Protein AF-A0A2M7APM8-F1 (afdb_monomer_lite)

Foldseek 3Di:
DDDDDDDDDDDDDDDPVNVVVVVVVVVVVVVVCCVVPVVVLVVLVVLLVLVLVLQLVVLVLQVVLCVVPVAGQQAQDPPPDPPPPDFQFPSKRPDDDDVPRDGHSQVCSCVVVSDVHRDWRPVPPFAADAPPDPRGGGTPSFKIKGAQWDAQADPEIDRHGSKMKIKGWRPNQVDQLFAAEPVRHFDWDPRDVVTTGMWMDISSHTHRYGYHCPDPHPRSPDNDDD

Organism: NCBI:txid1975083

Secondary structure (DSSP, 8-state):
------------PPPHHHHHHHHHHHHHHHHHHHHHH-HHHHHHHHHHHHHHHHHHHHHHHHHHHHHHHSSPPPPS-----TTS---S---B---S-STT----HHHHHHHTTS-SSPPPPSS-SS----TTSS-TT-TTTTEEEEEEEEEEETTEEEEEEEEEEEEEEES-TT-TTS-B-TT-PBPEEBTBSSPEEEEEEETTEEE-BPPP--SPPPP-------

Structure (mmCIF, N/CA/C/O backbone):
data_AF-A0A2M7APM8-F1
#
_entry.id   AF-A0A2M7APM8-F1
#
loop_
_atom_site.group_PDB
_atom_site.id
_atom_site.type_symbol
_atom_site.label_atom_id
_atom_site.label_alt_id
_atom_site.label_comp_id
_atom_site.label_asym_id
_atom_site.label_entity_id
_atom_site.label_seq_id
_atom_site.pdbx_PDB_ins_code
_atom_site.Cartn_x
_atom_site.Cartn_y
_atom_site.Cartn_z
_atom_site.occupancy
_atom_site.B_iso_or_equiv
_atom_site.auth_seq_id
_atom_site.auth_comp_id
_atom_site.auth_asym_id
_atom_site.auth_atom_id
_atom_site.pdbx_PDB_model_num
ATOM 1 N N . MET A 1 1 ? -74.194 -35.141 15.397 1.00 49.00 1 MET A N 1
ATOM 2 C CA . MET A 1 1 ? -73.085 -35.123 16.370 1.00 49.00 1 MET A CA 1
ATOM 3 C C . MET A 1 1 ? -71.908 -34.462 15.683 1.00 49.00 1 MET A C 1
ATOM 5 O O . MET A 1 1 ? -71.328 -35.099 14.825 1.00 49.00 1 MET A O 1
ATOM 9 N N . GLU A 1 2 ? -71.592 -33.210 16.000 1.00 53.16 2 GLU A N 1
ATOM 10 C CA . GLU A 1 2 ? -70.237 -32.687 15.786 1.00 53.16 2 GLU A CA 1
ATOM 11 C C . GLU A 1 2 ? -70.044 -31.454 16.676 1.00 53.16 2 GLU A C 1
ATOM 13 O O . GLU A 1 2 ? -70.561 -30.371 16.413 1.00 53.16 2 GLU A O 1
ATOM 18 N N . ASN A 1 3 ? -69.371 -31.657 17.810 1.00 51.12 3 ASN A N 1
ATOM 19 C CA . ASN A 1 3 ? -68.993 -30.589 18.728 1.00 51.12 3 ASN A CA 1
ATOM 20 C C . ASN A 1 3 ? -67.718 -29.924 18.196 1.00 51.12 3 ASN A C 1
ATOM 22 O O . ASN A 1 3 ? -66.610 -30.394 18.454 1.00 51.12 3 ASN A O 1
ATOM 26 N N . GLY A 1 4 ? -67.872 -28.819 17.466 1.00 58.66 4 GLY A N 1
ATOM 27 C CA . GLY A 1 4 ? -66.756 -27.974 17.042 1.00 58.66 4 GLY A CA 1
ATOM 28 C C . GLY A 1 4 ? -66.125 -27.257 18.238 1.00 58.66 4 GLY A C 1
ATOM 29 O O . GLY A 1 4 ? -66.606 -26.212 18.677 1.00 58.66 4 GLY A O 1
ATOM 30 N N . LYS A 1 5 ? -65.039 -27.818 18.782 1.00 65.44 5 LYS A N 1
ATOM 31 C CA . LYS A 1 5 ? -64.228 -27.206 19.844 1.00 65.44 5 LYS A CA 1
ATOM 32 C C . LYS A 1 5 ? -63.586 -25.917 19.313 1.00 65.44 5 LYS A C 1
ATOM 34 O O . LYS A 1 5 ? -62.585 -25.962 18.603 1.00 65.44 5 LYS A O 1
ATOM 39 N N . LYS A 1 6 ? -64.161 -24.756 19.651 1.00 62.22 6 LYS A N 1
ATOM 40 C CA . LYS A 1 6 ? -63.567 -23.443 19.351 1.00 62.22 6 LYS A CA 1
ATOM 41 C C . LYS A 1 6 ? -62.246 -23.294 20.110 1.00 62.22 6 LYS A C 1
ATOM 43 O O . LYS A 1 6 ? -62.234 -23.144 21.328 1.00 62.22 6 LYS A O 1
ATOM 48 N N . MET A 1 7 ? -61.139 -23.332 19.376 1.00 66.12 7 MET A N 1
ATOM 49 C CA . MET A 1 7 ? -59.805 -22.993 19.869 1.00 66.12 7 MET A CA 1
ATOM 50 C C . MET A 1 7 ? -59.738 -21.479 20.111 1.00 66.12 7 MET A C 1
ATOM 52 O O . MET A 1 7 ? -59.574 -20.698 19.175 1.00 66.12 7 MET A O 1
ATOM 56 N N . THR A 1 8 ? -59.904 -21.043 21.359 1.00 64.94 8 THR A N 1
ATOM 57 C CA . THR A 1 8 ? -59.702 -19.641 21.746 1.00 64.94 8 THR A CA 1
ATOM 58 C C . THR A 1 8 ? -58.209 -19.332 21.720 1.00 64.94 8 THR A C 1
ATOM 60 O O . THR A 1 8 ? -57.455 -19.789 22.577 1.00 64.94 8 THR A O 1
ATOM 63 N N . LYS A 1 9 ? -57.771 -18.580 20.709 1.00 68.00 9 LYS A N 1
ATOM 64 C CA . LYS A 1 9 ? -56.389 -18.111 20.583 1.00 68.00 9 LYS A CA 1
ATOM 65 C C . LYS A 1 9 ? -56.144 -17.050 21.664 1.00 68.00 9 LYS A C 1
ATOM 67 O O . LYS A 1 9 ? -56.690 -15.954 21.576 1.00 68.00 9 LYS A O 1
ATOM 72 N N . THR A 1 10 ? -55.370 -17.372 22.695 1.00 68.50 10 THR A N 1
ATOM 73 C CA . THR A 1 10 ? -54.943 -16.402 23.713 1.00 68.50 10 THR A CA 1
ATOM 74 C C . THR A 1 10 ? -53.980 -15.409 23.070 1.00 68.50 10 THR A C 1
ATOM 76 O O . THR A 1 10 ? -52.862 -15.774 22.712 1.00 68.50 10 THR A O 1
ATOM 79 N N . GLN A 1 11 ? -54.416 -14.163 22.880 1.00 68.56 11 GLN A N 1
ATOM 80 C CA . GLN A 1 11 ? -53.515 -13.080 22.497 1.00 68.56 11 GLN A CA 1
ATOM 81 C C . GLN A 1 11 ? -52.775 -12.600 23.745 1.00 68.56 11 GLN A C 1
ATOM 83 O O . GLN A 1 11 ? -53.319 -11.870 24.567 1.00 68.56 11 GLN A O 1
ATOM 88 N N . THR A 1 12 ? -51.537 -13.054 23.902 1.00 74.69 12 THR A N 1
ATOM 89 C CA . THR A 1 12 ? -50.593 -12.536 24.893 1.00 74.69 12 THR A CA 1
ATOM 90 C C . THR A 1 12 ? -49.951 -11.281 24.309 1.00 74.69 12 THR A C 1
ATOM 92 O O . THR A 1 12 ? -49.122 -11.371 23.403 1.00 74.69 12 THR A O 1
ATOM 95 N N . GLY A 1 13 ? -50.396 -10.110 24.762 1.00 76.06 13 GLY A N 1
ATOM 96 C CA . GLY A 1 13 ? -49.761 -8.833 24.439 1.00 76.06 13 GLY A CA 1
ATOM 97 C C . GLY A 1 13 ? -48.532 -8.591 25.315 1.00 76.06 13 GLY A C 1
ATOM 98 O O . GLY A 1 13 ? -48.493 -9.041 26.458 1.00 76.06 13 GLY A O 1
ATOM 99 N N . PHE A 1 14 ? -47.548 -7.870 24.782 1.00 80.69 14 PHE A N 1
ATOM 100 C CA . PHE A 1 14 ? -46.428 -7.351 25.567 1.00 80.69 14 PHE A CA 1
ATOM 101 C C . PHE A 1 14 ? -46.923 -6.319 26.581 1.00 80.69 14 PHE A C 1
ATOM 103 O O . PHE A 1 14 ? -47.770 -5.478 26.266 1.00 80.69 14 PHE A O 1
ATOM 110 N N . THR A 1 15 ? -46.375 -6.355 27.791 1.00 91.38 15 THR A N 1
ATOM 111 C CA . THR A 1 15 ? -46.632 -5.317 28.789 1.00 91.38 15 THR A CA 1
ATOM 112 C C . THR A 1 15 ? -45.824 -4.054 28.473 1.00 91.38 15 THR A C 1
ATOM 114 O O . THR A 1 15 ? -44.727 -4.107 27.913 1.00 91.38 15 THR A O 1
ATOM 117 N N . LEU A 1 16 ? -46.343 -2.887 28.865 1.00 89.94 16 LEU A N 1
ATOM 118 C CA . LEU A 1 16 ? -45.618 -1.616 28.728 1.00 89.94 16 LEU A CA 1
ATOM 119 C C . LEU A 1 16 ? -44.275 -1.633 29.469 1.00 89.94 16 LEU A C 1
ATOM 121 O O . LEU A 1 16 ? -43.307 -1.044 28.996 1.00 89.94 16 LEU A O 1
ATOM 125 N N . ILE A 1 17 ? -44.209 -2.327 30.610 1.00 93.81 17 ILE A N 1
ATOM 126 C CA . ILE A 1 17 ? -42.980 -2.438 31.396 1.00 93.81 17 ILE A CA 1
ATOM 127 C C . ILE A 1 17 ? -41.931 -3.306 30.696 1.00 93.81 17 ILE A C 1
ATOM 129 O O . ILE A 1 17 ? -40.758 -2.946 30.708 1.00 93.81 17 ILE A O 1
ATOM 133 N N . GLU A 1 18 ? -42.331 -4.388 30.022 1.00 91.62 18 GLU A N 1
ATOM 134 C CA . GLU A 1 18 ? -41.404 -5.204 29.229 1.00 91.62 18 GLU A CA 1
ATOM 135 C C . GLU A 1 18 ? -40.807 -4.398 28.080 1.00 91.62 18 GLU A C 1
ATOM 137 O O . GLU A 1 18 ? -39.592 -4.415 27.890 1.00 91.62 18 GLU A O 1
ATOM 142 N N . LEU A 1 19 ? -41.631 -3.636 27.355 1.00 91.88 19 LEU A N 1
ATOM 143 C CA . LEU A 1 19 ? -41.125 -2.788 26.278 1.00 91.88 19 LEU A CA 1
ATOM 144 C C . LEU A 1 19 ? -40.169 -1.714 26.822 1.00 91.88 19 LEU A C 1
ATOM 146 O O . LEU A 1 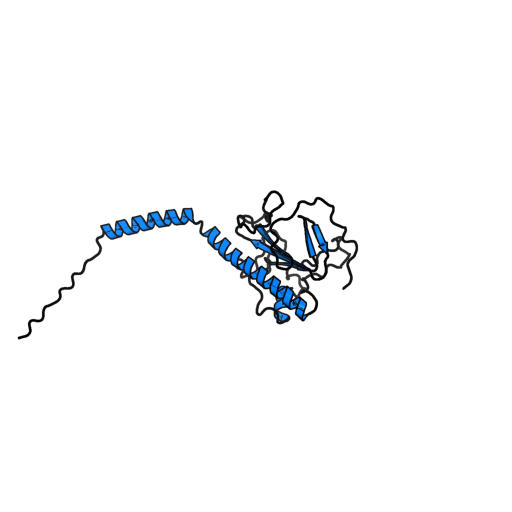19 ? -39.115 -1.479 26.232 1.00 91.88 19 LEU A O 1
ATOM 150 N N . LEU A 1 20 ? -40.501 -1.104 27.965 1.00 93.12 20 LEU A N 1
ATOM 151 C CA . LEU A 1 20 ? -39.681 -0.072 28.602 1.00 93.12 20 LEU A CA 1
ATOM 152 C C . LEU A 1 20 ? -38.317 -0.617 29.033 1.00 93.12 20 LEU A C 1
ATOM 154 O O . LEU A 1 20 ? -37.290 -0.003 28.740 1.00 93.12 20 LEU A O 1
ATOM 158 N N . VAL A 1 21 ? -38.281 -1.782 29.681 1.00 95.25 21 VAL A N 1
ATOM 159 C CA . VAL A 1 21 ? -37.021 -2.410 30.104 1.00 95.25 21 VAL A CA 1
ATOM 160 C C . VAL A 1 21 ? -36.161 -2.765 28.888 1.00 95.25 21 VAL A C 1
ATOM 162 O O . VAL A 1 21 ? -34.962 -2.494 28.896 1.00 95.25 21 VAL A O 1
ATOM 165 N N . VAL A 1 22 ? -36.758 -3.283 27.811 1.00 95.56 22 VAL A N 1
ATOM 166 C CA . VAL A 1 22 ? -36.019 -3.643 26.589 1.00 95.56 22 VAL A CA 1
ATOM 167 C C . VAL A 1 22 ? -35.367 -2.424 25.941 1.00 95.56 22 VAL A C 1
ATOM 169 O O . VAL A 1 22 ? -34.165 -2.458 25.679 1.00 95.56 22 VAL A O 1
ATOM 172 N N . VAL A 1 23 ? -36.105 -1.331 25.720 1.00 95.31 23 VAL A N 1
ATOM 173 C CA . VAL A 1 23 ? -35.510 -0.132 25.099 1.00 95.31 23 VAL A CA 1
ATOM 174 C C . VAL A 1 23 ? -34.452 0.511 25.997 1.00 95.31 23 VAL A C 1
ATOM 176 O O . VAL A 1 23 ? -33.462 1.034 25.489 1.00 95.31 23 VAL A O 1
ATOM 179 N N . SER A 1 24 ? -34.605 0.398 27.321 1.00 96.19 24 SER A N 1
ATOM 180 C CA . SER A 1 24 ? -33.602 0.849 28.294 1.00 96.19 24 SER A CA 1
ATOM 181 C C . SER A 1 24 ? -32.301 0.053 28.166 1.00 96.19 24 SER A C 1
ATOM 183 O O . SER A 1 24 ? -31.222 0.636 28.067 1.00 96.19 24 SER A O 1
ATOM 185 N N . ILE A 1 25 ? -32.398 -1.280 28.118 1.00 96.44 25 ILE A N 1
ATOM 186 C CA . ILE A 1 25 ? -31.238 -2.170 27.978 1.00 96.44 25 ILE A CA 1
ATOM 187 C C . ILE A 1 25 ? -30.562 -1.959 26.620 1.00 96.44 25 ILE A C 1
ATOM 189 O O . ILE A 1 25 ? -29.343 -1.803 26.567 1.00 96.44 25 ILE A O 1
ATOM 193 N N . VAL A 1 26 ? -31.335 -1.895 25.530 1.00 96.12 26 VAL A N 1
ATOM 194 C CA . VAL A 1 26 ? -30.798 -1.632 24.184 1.00 96.12 26 VAL A CA 1
ATOM 195 C C . VAL A 1 26 ? -30.104 -0.271 24.135 1.00 96.12 26 VAL A C 1
ATOM 197 O O . VAL A 1 26 ? -29.023 -0.172 23.559 1.00 96.12 26 VAL A O 1
ATOM 200 N N . GLY A 1 27 ? -30.663 0.757 24.781 1.00 95.12 27 GLY A N 1
ATOM 201 C CA . GLY A 1 27 ? -30.041 2.078 24.880 1.00 95.12 27 GLY A CA 1
ATOM 202 C C . GLY A 1 27 ? -28.677 2.048 25.577 1.00 95.12 27 GLY A C 1
ATOM 203 O O . GLY A 1 27 ? -27.708 2.590 25.047 1.00 95.12 27 GLY A O 1
ATOM 204 N N . ILE A 1 28 ? -28.578 1.369 26.726 1.00 94.94 28 ILE A N 1
ATOM 205 C CA . ILE A 1 28 ? -27.325 1.242 27.492 1.00 94.94 28 ILE A CA 1
ATOM 206 C C . ILE A 1 28 ? -26.277 0.434 26.717 1.00 94.94 28 ILE A C 1
ATOM 208 O O . ILE A 1 28 ? -25.119 0.838 26.630 1.00 94.94 28 ILE A O 1
ATOM 212 N N . LEU A 1 29 ? -26.670 -0.700 26.132 1.00 94.69 29 LEU A N 1
ATOM 213 C CA . LEU A 1 29 ? -25.745 -1.531 25.360 1.00 94.69 29 LEU A CA 1
ATOM 214 C C . LEU A 1 29 ? -25.251 -0.800 24.109 1.00 94.69 29 LEU A C 1
ATOM 216 O O . LEU A 1 29 ? -24.060 -0.844 23.815 1.00 94.69 29 LEU A O 1
ATOM 220 N N . SER A 1 30 ? -26.132 -0.072 23.419 1.00 89.88 30 SER A N 1
ATOM 221 C CA . SER A 1 30 ? -25.763 0.678 22.214 1.00 89.88 30 SER A CA 1
ATOM 222 C C . SER A 1 30 ? -24.697 1.732 22.516 1.00 89.88 30 SER A C 1
ATOM 224 O O . SER A 1 30 ? -23.676 1.774 21.832 1.00 89.88 30 SER A O 1
ATOM 226 N N . THR A 1 31 ? -24.873 2.550 23.561 1.00 89.06 31 THR A N 1
ATOM 227 C CA . THR A 1 31 ? -23.876 3.576 23.922 1.00 89.06 31 THR A CA 1
ATOM 228 C C . THR A 1 31 ? -22.543 2.957 24.342 1.00 89.06 31 THR A C 1
ATOM 230 O O . THR A 1 31 ? -21.493 3.423 23.898 1.00 89.06 31 THR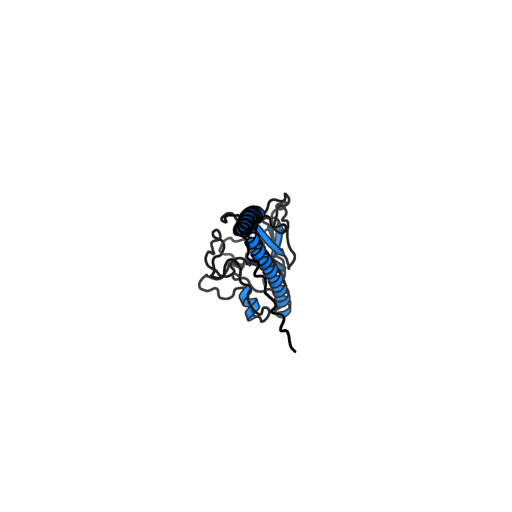 A O 1
ATOM 233 N N . ALA A 1 32 ? -22.568 1.865 25.115 1.00 87.19 32 ALA A N 1
ATOM 234 C CA . ALA A 1 32 ? -21.361 1.136 25.500 1.00 87.19 32 ALA A CA 1
ATOM 235 C C . ALA A 1 32 ? -20.598 0.581 24.282 1.00 87.19 32 ALA A C 1
ATOM 237 O O . ALA A 1 32 ? -19.377 0.722 24.196 1.00 87.19 32 ALA A O 1
ATOM 238 N N . THR A 1 33 ? -21.303 0.000 23.305 1.00 85.69 33 THR A N 1
ATOM 239 C CA . THR A 1 33 ? -20.693 -0.520 22.071 1.00 85.69 33 THR A CA 1
ATOM 240 C C . THR A 1 33 ? -20.068 0.585 21.216 1.00 85.69 33 THR A C 1
ATOM 242 O O . THR A 1 33 ? -18.959 0.403 20.713 1.00 85.69 33 THR A O 1
ATOM 245 N N . PHE A 1 34 ? -20.724 1.743 21.082 1.00 82.50 34 PHE A N 1
ATOM 246 C CA . PHE A 1 34 ? -20.178 2.882 20.328 1.00 82.50 34 PHE A CA 1
ATOM 247 C C . PHE A 1 34 ? -18.861 3.404 20.917 1.00 82.50 34 PHE A C 1
ATOM 249 O O . PHE A 1 34 ? -17.935 3.705 20.163 1.00 82.50 34 PHE A O 1
ATOM 256 N N . LEU A 1 35 ? -18.757 3.470 22.249 1.00 81.75 35 LEU A N 1
ATOM 257 C CA . LEU A 1 35 ? -17.525 3.873 22.934 1.00 81.75 35 LEU A CA 1
ATOM 258 C C . LEU A 1 35 ? -16.406 2.834 22.779 1.00 81.75 35 LEU A C 1
ATOM 260 O O . LEU A 1 35 ? -15.239 3.204 22.684 1.00 81.75 35 LEU A O 1
ATOM 264 N N . ALA A 1 36 ? -16.753 1.546 22.735 1.00 79.06 36 ALA A N 1
ATOM 265 C CA . ALA A 1 36 ? -15.778 0.464 22.642 1.00 79.06 36 ALA A CA 1
ATOM 266 C C . ALA A 1 36 ? -15.191 0.276 21.230 1.00 79.06 36 ALA A C 1
ATOM 268 O O . ALA A 1 36 ? -14.023 -0.084 21.105 1.00 79.06 36 ALA A O 1
ATOM 269 N N . LEU A 1 37 ? -15.984 0.479 20.169 1.00 75.88 37 LEU A N 1
ATOM 270 C CA . LEU A 1 37 ? -15.621 0.034 18.816 1.00 75.88 37 LEU A CA 1
ATOM 271 C C . LEU A 1 37 ? -15.092 1.114 17.866 1.00 75.88 37 LEU A C 1
ATOM 273 O O . LEU A 1 37 ? -14.698 0.746 16.766 1.00 75.88 37 LEU A O 1
ATOM 277 N N . ASN A 1 38 ? -15.066 2.396 18.255 1.00 85.25 38 ASN A N 1
ATOM 278 C CA . ASN A 1 38 ? -14.705 3.541 17.399 1.00 85.25 38 ASN A CA 1
ATOM 279 C C . ASN A 1 38 ? -15.023 3.304 15.898 1.00 85.25 38 ASN A C 1
ATOM 281 O O . ASN A 1 38 ? -14.123 2.973 15.119 1.00 85.25 38 ASN A O 1
ATOM 285 N N . PRO A 1 39 ? -16.289 3.443 15.465 1.00 85.75 39 PRO A N 1
ATOM 286 C CA . PRO A 1 39 ? -16.724 3.054 14.120 1.00 85.75 39 PRO A CA 1
ATOM 287 C C . PRO A 1 39 ? -15.931 3.727 12.989 1.00 85.75 39 PRO A C 1
ATOM 289 O O . PRO A 1 39 ? -15.789 3.145 11.915 1.00 85.75 39 PRO A O 1
ATOM 292 N N . ALA A 1 40 ? -15.360 4.911 13.231 1.00 87.12 40 ALA A N 1
ATOM 293 C CA . ALA A 1 40 ? -14.478 5.572 12.275 1.00 87.12 40 ALA A CA 1
ATOM 294 C C . ALA A 1 40 ? -13.212 4.745 11.987 1.00 87.12 40 ALA A C 1
ATOM 296 O O . ALA A 1 40 ? -12.831 4.600 10.829 1.00 87.12 40 ALA A O 1
ATOM 297 N N . ASP A 1 41 ? -12.595 4.147 13.010 1.00 90.62 41 ASP A N 1
ATOM 298 C CA . ASP A 1 41 ? -11.407 3.304 12.834 1.00 90.62 41 ASP A CA 1
ATOM 299 C C . ASP A 1 41 ? -11.746 1.983 12.137 1.00 90.62 41 ASP A C 1
ATOM 301 O O . ASP A 1 41 ? -10.936 1.477 11.363 1.00 90.62 41 ASP A O 1
ATOM 305 N N . LEU A 1 42 ? -12.945 1.432 12.356 1.00 90.38 42 LEU A N 1
ATOM 306 C CA . LEU A 1 42 ? -13.402 0.241 11.630 1.00 90.38 42 LEU A CA 1
ATOM 307 C C . LEU A 1 42 ? -13.546 0.511 10.129 1.00 90.38 42 LEU A C 1
ATOM 309 O O . LEU A 1 42 ? -13.110 -0.304 9.318 1.00 90.38 42 LEU A O 1
ATOM 313 N N . LEU A 1 43 ? -14.108 1.664 9.758 1.00 91.06 43 LEU A N 1
ATOM 314 C CA . LEU A 1 43 ? -14.223 2.066 8.355 1.00 91.06 43 LEU A CA 1
ATOM 315 C C . LEU A 1 43 ? -12.849 2.303 7.716 1.00 91.06 43 LEU A C 1
ATOM 317 O O . LEU A 1 43 ? -12.617 1.824 6.607 1.00 91.06 43 LEU A O 1
ATOM 321 N N . ARG A 1 44 ? -11.922 2.959 8.431 1.00 91.19 44 ARG A N 1
ATOM 322 C CA . ARG A 1 44 ? -10.527 3.134 7.982 1.00 91.19 44 ARG A CA 1
ATOM 323 C C . ARG A 1 44 ? -9.858 1.792 7.710 1.00 91.19 44 ARG A C 1
ATOM 325 O O . ARG A 1 44 ? -9.381 1.567 6.608 1.00 91.19 44 ARG A O 1
ATOM 332 N N . LYS A 1 45 ? -9.932 0.857 8.663 1.00 93.69 45 LYS A N 1
ATOM 333 C CA . LYS A 1 45 ? -9.383 -0.503 8.514 1.00 93.69 45 LYS A CA 1
ATOM 334 C C . LYS A 1 45 ? -9.974 -1.253 7.321 1.00 93.69 45 LYS A C 1
ATOM 336 O O . LYS A 1 45 ? -9.250 -1.966 6.634 1.00 93.69 45 LYS A O 1
ATOM 341 N N . ALA A 1 46 ? -11.274 -1.103 7.064 1.00 93.88 46 ALA A N 1
ATOM 342 C CA . ALA A 1 46 ? -11.917 -1.730 5.911 1.00 93.88 46 ALA A CA 1
ATOM 343 C C . ALA A 1 46 ? -11.383 -1.167 4.581 1.00 93.88 46 ALA A C 1
ATOM 345 O O . ALA A 1 46 ? -11.074 -1.939 3.671 1.00 93.88 46 ALA A O 1
ATOM 346 N N . ARG A 1 47 ? -11.221 0.161 4.479 1.00 92.81 47 ARG A N 1
ATOM 347 C CA . ARG A 1 47 ? -10.619 0.809 3.301 1.00 92.81 47 ARG A CA 1
ATOM 348 C C . ARG A 1 47 ? -9.145 0.448 3.138 1.00 92.81 47 ARG A C 1
ATOM 350 O O . ARG A 1 47 ? -8.727 0.094 2.042 1.00 92.81 47 ARG A O 1
ATOM 357 N N . ASP A 1 48 ? -8.388 0.429 4.228 1.00 94.56 48 ASP A N 1
ATOM 358 C CA . ASP A 1 48 ? -6.976 0.044 4.234 1.00 94.56 48 ASP A CA 1
ATOM 359 C C . ASP A 1 48 ? -6.779 -1.413 3.807 1.00 94.56 48 ASP A C 1
ATOM 361 O O . ASP A 1 48 ? -5.891 -1.707 3.011 1.00 94.56 48 ASP A O 1
ATOM 365 N N . SER A 1 49 ? -7.653 -2.329 4.240 1.00 96.00 49 SER A N 1
ATOM 366 C CA . SER A 1 49 ? -7.645 -3.714 3.753 1.00 96.00 49 SER A CA 1
ATOM 367 C C . SER A 1 49 ? -7.824 -3.788 2.237 1.00 96.00 49 SER A C 1
ATOM 369 O O . SER A 1 49 ? -7.194 -4.624 1.588 1.00 96.00 49 SER A O 1
ATOM 371 N N . LYS A 1 50 ? -8.670 -2.921 1.668 1.00 94.12 50 LYS A N 1
ATOM 372 C CA . LYS A 1 50 ? -8.851 -2.830 0.220 1.00 94.12 50 LYS A CA 1
ATOM 373 C C . LYS A 1 50 ? -7.616 -2.238 -0.467 1.00 94.12 50 LYS A C 1
ATOM 375 O O . LYS A 1 50 ? -7.157 -2.839 -1.430 1.00 94.12 50 LYS A O 1
ATOM 380 N N . ARG A 1 51 ? -7.016 -1.163 0.058 1.00 92.56 51 ARG A N 1
ATOM 381 C CA . ARG A 1 51 ? -5.766 -0.588 -0.486 1.00 92.56 51 ARG A CA 1
ATOM 382 C C . ARG A 1 51 ? -4.626 -1.596 -0.522 1.00 92.56 51 ARG A C 1
ATOM 384 O O . ARG A 1 51 ? -3.969 -1.741 -1.545 1.00 92.56 51 ARG A O 1
ATOM 391 N N . LYS A 1 52 ? -4.428 -2.345 0.567 1.00 95.50 52 LYS A N 1
ATOM 392 C CA . LYS A 1 52 ? -3.416 -3.412 0.639 1.00 95.50 52 LYS A CA 1
ATOM 393 C C . LYS A 1 52 ? -3.657 -4.489 -0.418 1.00 95.50 52 LYS A C 1
ATOM 395 O O . LYS A 1 52 ? -2.730 -4.908 -1.108 1.00 95.50 52 LYS A O 1
ATOM 400 N N . GLN A 1 53 ? -4.909 -4.931 -0.566 1.00 95.62 53 GLN A N 1
ATOM 401 C CA . GLN A 1 53 ? -5.282 -5.912 -1.585 1.00 95.62 53 GLN A CA 1
ATOM 402 C C . GLN A 1 53 ? -5.041 -5.380 -3.002 1.00 95.62 53 GLN A C 1
ATOM 404 O O . GLN A 1 53 ? -4.517 -6.111 -3.848 1.00 95.62 53 GLN A O 1
ATOM 409 N N . ASP A 1 54 ? -5.413 -4.128 -3.256 1.00 93.12 54 ASP A N 1
ATOM 410 C CA . ASP A 1 54 ? -5.217 -3.465 -4.539 1.00 93.12 54 ASP A CA 1
ATOM 411 C C . ASP A 1 54 ? -3.714 -3.369 -4.857 1.00 93.12 54 ASP A C 1
ATOM 413 O O . ASP A 1 54 ? -3.308 -3.779 -5.943 1.00 93.12 54 ASP A O 1
ATOM 417 N N . LEU A 1 55 ? -2.869 -2.982 -3.892 1.00 93.81 55 LEU A N 1
ATOM 418 C CA . LEU A 1 55 ? -1.411 -2.894 -4.064 1.00 93.81 55 LEU A CA 1
ATOM 419 C C . LEU A 1 55 ? -0.765 -4.247 -4.391 1.00 93.81 55 LEU A C 1
ATOM 421 O O . LEU A 1 55 ? 0.030 -4.354 -5.324 1.00 93.81 55 LEU A O 1
ATOM 425 N N . HIS A 1 56 ? -1.151 -5.313 -3.687 1.00 96.19 56 HIS A N 1
ATOM 426 C CA . HIS A 1 56 ? -0.684 -6.666 -4.009 1.00 96.19 56 HIS A CA 1
ATOM 427 C C . HIS A 1 56 ? -1.187 -7.161 -5.369 1.00 96.19 56 HIS A C 1
ATOM 429 O O . HIS A 1 56 ? -0.518 -7.949 -6.038 1.00 96.19 56 HIS A O 1
ATOM 435 N N . THR A 1 57 ? -2.379 -6.733 -5.782 1.00 95.06 57 THR A N 1
ATOM 436 C CA . THR A 1 57 ? -2.923 -7.069 -7.101 1.00 95.06 57 THR A CA 1
ATOM 437 C C . THR A 1 57 ? -2.151 -6.338 -8.198 1.00 95.06 57 THR A C 1
ATOM 439 O O . THR A 1 57 ? -1.779 -6.953 -9.195 1.00 95.06 57 THR A O 1
ATOM 442 N N . ILE A 1 58 ? -1.830 -5.063 -7.977 1.00 92.88 58 ILE A N 1
ATOM 443 C CA . ILE A 1 58 ? -0.982 -4.260 -8.859 1.00 92.88 58 ILE A CA 1
ATOM 444 C C . ILE A 1 58 ? 0.413 -4.877 -8.996 1.00 92.88 58 ILE A C 1
ATOM 446 O O . ILE A 1 58 ? 0.891 -5.020 -10.117 1.00 92.88 58 ILE A O 1
ATOM 450 N N . ALA A 1 59 ? 1.037 -5.312 -7.898 1.00 94.88 59 ALA A N 1
ATOM 451 C CA . ALA A 1 59 ? 2.341 -5.976 -7.946 1.00 94.88 59 ALA A CA 1
ATOM 452 C C . ALA A 1 59 ? 2.334 -7.200 -8.881 1.00 94.88 59 ALA A C 1
ATOM 454 O O . ALA A 1 59 ? 3.217 -7.354 -9.720 1.00 94.88 59 ALA A O 1
ATOM 455 N N . LYS A 1 60 ? 1.278 -8.023 -8.824 1.00 95.44 60 LYS A N 1
ATOM 456 C CA . LYS A 1 60 ? 1.102 -9.153 -9.754 1.00 95.44 60 LYS A CA 1
ATOM 457 C C . LYS A 1 60 ? 0.916 -8.694 -11.196 1.00 95.44 60 LYS A C 1
ATOM 459 O O . LYS A 1 60 ? 1.422 -9.328 -12.116 1.00 95.44 60 LYS A O 1
ATOM 464 N N . TYR A 1 61 ? 0.186 -7.602 -11.416 1.00 94.44 61 TYR A N 1
ATOM 465 C CA . TYR A 1 61 ? 0.066 -7.025 -12.751 1.00 94.44 61 TYR A CA 1
ATOM 466 C C . TYR A 1 61 ? 1.410 -6.538 -13.283 1.00 94.44 61 TYR A C 1
ATOM 468 O O . TYR A 1 61 ? 1.666 -6.702 -14.468 1.00 94.44 61 TYR A O 1
ATOM 476 N N . PHE A 1 62 ? 2.294 -6.012 -12.440 1.00 92.31 62 PHE A N 1
ATOM 477 C CA . PHE A 1 62 ? 3.636 -5.616 -12.866 1.00 92.31 62 PHE A CA 1
ATOM 478 C C . PHE A 1 62 ? 4.480 -6.810 -13.288 1.00 92.31 62 PHE A C 1
ATOM 480 O O . PHE A 1 62 ? 5.099 -6.761 -14.348 1.00 92.31 62 PHE A O 1
ATOM 487 N N . GLU A 1 63 ? 4.438 -7.903 -12.526 1.00 93.56 63 GLU A N 1
ATOM 488 C CA . GLU A 1 63 ? 5.098 -9.155 -12.908 1.00 93.56 63 GLU A CA 1
ATOM 489 C C . GLU A 1 63 ? 4.590 -9.666 -14.267 1.00 93.56 63 GLU A C 1
ATOM 491 O O . GLU A 1 63 ? 5.384 -9.995 -15.148 1.00 93.56 63 GLU A O 1
ATOM 496 N N . LEU A 1 64 ? 3.268 -9.688 -14.472 1.00 94.81 64 LEU A N 1
ATOM 497 C CA . LEU A 1 64 ? 2.656 -10.115 -15.736 1.00 94.81 64 LEU A CA 1
ATOM 498 C C . LEU A 1 64 ? 2.979 -9.166 -16.896 1.00 94.81 64 LEU A C 1
ATOM 500 O O . LEU A 1 64 ? 3.225 -9.614 -18.017 1.00 94.81 64 LEU A O 1
ATOM 504 N N . TYR A 1 65 ? 2.985 -7.860 -16.636 1.00 93.12 65 TYR A N 1
ATOM 505 C CA . TYR A 1 65 ? 3.323 -6.843 -17.624 1.00 93.12 65 TYR A CA 1
ATOM 506 C C . TYR A 1 65 ? 4.784 -6.996 -18.065 1.00 93.12 65 TYR A C 1
ATOM 508 O O . TYR A 1 65 ? 5.044 -7.071 -19.265 1.00 93.12 65 TYR A O 1
ATOM 516 N N . ALA A 1 66 ? 5.714 -7.162 -17.120 1.00 92.06 66 ALA A N 1
ATOM 517 C CA . ALA A 1 66 ? 7.124 -7.420 -17.407 1.00 92.06 66 ALA A CA 1
ATOM 518 C C . ALA A 1 66 ? 7.329 -8.718 -18.200 1.00 92.06 66 ALA A C 1
ATOM 520 O O . ALA A 1 66 ? 8.100 -8.738 -19.157 1.00 92.06 66 ALA A O 1
ATOM 521 N N . GLN A 1 67 ? 6.595 -9.786 -17.872 1.00 93.44 67 GLN A N 1
ATOM 522 C CA . GLN A 1 67 ? 6.634 -11.036 -18.641 1.00 93.44 67 GLN A CA 1
ATOM 523 C C . GLN A 1 67 ? 6.134 -10.863 -20.083 1.00 93.44 67 GLN A C 1
ATOM 525 O O . GLN A 1 67 ? 6.675 -11.490 -20.993 1.00 93.44 67 GLN A O 1
ATOM 530 N N . ARG A 1 68 ? 5.103 -10.037 -20.305 1.00 94.69 68 ARG A N 1
ATOM 531 C CA . ARG A 1 68 ? 4.505 -9.825 -21.634 1.00 94.69 68 ARG A CA 1
ATOM 532 C C . ARG A 1 68 ? 5.318 -8.865 -22.502 1.00 94.69 68 ARG A C 1
ATOM 534 O O . ARG A 1 68 ? 5.487 -9.125 -23.690 1.00 94.69 68 ARG A O 1
ATOM 541 N N . TYR A 1 69 ? 5.772 -7.756 -21.928 1.00 90.50 69 TYR A N 1
ATOM 542 C CA . TYR A 1 69 ? 6.359 -6.635 -22.666 1.00 90.50 69 TYR A CA 1
ATOM 543 C C . TYR A 1 69 ? 7.879 -6.521 -22.508 1.00 90.50 69 TYR A C 1
ATOM 545 O O . TYR A 1 69 ? 8.497 -5.704 -23.184 1.00 90.50 69 TYR A O 1
ATOM 553 N N . GLY A 1 70 ? 8.490 -7.348 -21.655 1.00 88.62 70 GLY A N 1
ATOM 554 C CA . GLY A 1 70 ? 9.932 -7.343 -21.398 1.00 88.62 70 GLY A CA 1
ATOM 555 C C . GLY A 1 70 ? 10.409 -6.190 -20.511 1.00 88.62 70 GLY A C 1
ATOM 556 O O . GLY A 1 70 ? 11.609 -6.054 -20.293 1.00 88.62 70 GLY A O 1
ATOM 557 N N . ASP A 1 71 ? 9.491 -5.365 -20.006 1.00 85.62 71 ASP A N 1
ATOM 558 C CA . ASP A 1 71 ? 9.780 -4.222 -19.146 1.00 85.62 71 ASP A CA 1
ATOM 559 C C . ASP A 1 71 ? 8.566 -3.895 -18.264 1.00 85.62 71 ASP A C 1
ATOM 561 O O . ASP A 1 71 ? 7.449 -4.301 -18.577 1.00 85.62 71 ASP A O 1
ATOM 565 N N . LEU A 1 72 ? 8.775 -3.166 -17.170 1.00 86.44 72 LEU A N 1
ATOM 566 C CA . LEU A 1 72 ? 7.712 -2.671 -16.294 1.00 86.44 72 LEU A CA 1
ATOM 567 C C . LEU A 1 72 ? 6.964 -1.487 -16.938 1.00 86.44 72 LEU A C 1
ATOM 569 O O . LEU A 1 72 ? 7.558 -0.774 -17.759 1.00 86.44 72 LEU A O 1
ATOM 573 N N . PRO A 1 73 ? 5.691 -1.235 -16.558 1.00 82.69 73 PRO A N 1
ATOM 574 C CA . PRO A 1 73 ? 4.956 -0.057 -17.013 1.00 82.69 73 PRO A CA 1
ATOM 575 C C . PRO A 1 73 ? 5.764 1.213 -16.762 1.00 82.69 73 PRO A C 1
ATOM 577 O O . PRO A 1 73 ? 6.389 1.349 -15.716 1.00 82.69 73 PRO A O 1
ATOM 580 N N . ASN A 1 74 ? 5.755 2.154 -17.700 1.00 73.31 74 ASN A N 1
ATOM 581 C CA . ASN A 1 74 ? 6.477 3.407 -17.496 1.00 73.31 74 ASN A CA 1
ATOM 582 C C . ASN A 1 74 ? 5.682 4.329 -16.570 1.00 73.31 74 ASN A C 1
ATOM 584 O O . ASN A 1 74 ? 4.460 4.439 -16.700 1.00 73.31 74 ASN A O 1
ATOM 588 N N . GLY A 1 75 ? 6.369 5.008 -15.654 1.00 61.22 75 GLY A N 1
ATOM 589 C CA . GLY A 1 75 ? 5.780 6.111 -14.904 1.00 61.22 75 GLY A CA 1
ATOM 590 C C . GLY A 1 75 ? 5.484 7.318 -15.801 1.00 61.22 75 GLY A C 1
ATOM 591 O O . GLY A 1 75 ? 5.916 7.390 -16.952 1.00 61.22 75 GLY A O 1
ATOM 592 N N . SER A 1 76 ? 4.734 8.286 -15.272 1.00 52.62 76 SER A N 1
ATOM 593 C CA . SER A 1 76 ? 4.344 9.502 -16.001 1.00 52.62 76 SER A CA 1
ATOM 594 C C . SER A 1 76 ? 5.526 10.411 -16.368 1.00 52.62 76 SER A C 1
ATOM 596 O O . SER A 1 76 ? 5.365 11.293 -17.206 1.00 52.62 76 SER A O 1
ATOM 598 N N . VAL A 1 77 ? 6.705 10.228 -15.771 1.00 47.84 77 VAL A N 1
ATOM 599 C CA . VAL A 1 77 ? 7.885 11.055 -16.038 1.00 47.84 77 VAL A CA 1
ATOM 600 C C . VAL A 1 77 ? 9.077 10.140 -16.288 1.00 47.84 77 VAL A C 1
ATOM 602 O O . VAL A 1 77 ? 9.495 9.437 -15.382 1.00 47.84 77 VAL A O 1
ATOM 605 N N . ASN A 1 78 ? 9.632 10.171 -17.503 1.00 43.72 78 ASN A N 1
ATOM 606 C CA . ASN A 1 78 ? 10.977 9.652 -17.744 1.00 43.72 78 ASN A CA 1
ATOM 607 C C . ASN A 1 78 ? 11.965 10.702 -17.209 1.00 43.72 78 ASN A C 1
ATOM 609 O O . ASN A 1 78 ? 12.349 11.605 -17.960 1.00 43.72 78 ASN A O 1
ATOM 613 N N . VAL A 1 79 ? 12.358 10.658 -15.932 1.00 43.56 79 VAL A N 1
ATOM 614 C CA . VAL A 1 79 ? 13.447 11.531 -15.451 1.00 43.56 79 VAL A CA 1
ATOM 615 C C . VAL A 1 79 ? 14.785 10.859 -15.735 1.00 43.56 79 VAL A C 1
ATOM 617 O O . VAL A 1 79 ? 15.471 10.344 -14.862 1.00 43.56 79 VAL A O 1
ATOM 620 N N . CYS A 1 80 ? 15.173 10.932 -17.001 1.00 43.94 80 CYS A N 1
ATOM 621 C CA . CYS A 1 80 ? 16.573 11.092 -17.375 1.00 43.94 80 CYS A CA 1
ATOM 622 C C . CYS A 1 80 ? 16.690 12.434 -18.116 1.00 43.94 80 CYS A C 1
ATOM 624 O O . CYS A 1 80 ? 17.001 12.470 -19.304 1.00 43.94 80 CYS A O 1
ATOM 626 N N . GLN A 1 81 ? 16.332 13.548 -17.464 1.00 37.69 81 GLN A N 1
ATOM 627 C CA . GLN A 1 81 ? 16.552 14.893 -18.008 1.00 37.69 81 GLN A CA 1
ATOM 628 C C . GLN A 1 81 ? 17.330 15.747 -17.009 1.00 37.69 81 GLN A C 1
ATOM 630 O O . GLN A 1 81 ? 16.831 16.155 -15.964 1.00 37.69 81 GLN A O 1
ATOM 635 N N . THR A 1 82 ? 18.576 16.005 -17.383 1.00 42.00 82 THR A N 1
ATOM 636 C CA . THR A 1 82 ? 19.668 16.630 -16.631 1.00 42.00 82 THR A CA 1
ATOM 637 C C . THR A 1 82 ? 19.552 18.140 -16.405 1.00 42.00 82 THR A C 1
ATOM 639 O O . THR A 1 82 ? 20.547 18.761 -16.054 1.00 42.00 82 THR A O 1
ATOM 642 N N . ASP A 1 83 ? 18.382 18.766 -16.536 1.00 36.12 83 ASP A N 1
ATOM 643 C CA . ASP A 1 83 ? 18.316 20.242 -16.546 1.00 36.12 83 ASP A CA 1
ATOM 644 C C . ASP A 1 83 ? 17.634 20.860 -15.310 1.00 36.12 83 ASP A C 1
ATOM 646 O O . ASP A 1 83 ? 17.435 22.073 -15.255 1.00 36.12 83 ASP A O 1
ATOM 650 N N . ALA A 1 84 ? 17.305 20.058 -14.288 1.00 39.47 84 ALA A N 1
ATOM 651 C CA . ALA A 1 84 ? 16.638 20.541 -13.069 1.00 39.47 84 ALA A CA 1
ATOM 652 C C . ALA A 1 84 ? 17.387 20.273 -11.748 1.00 39.47 84 ALA A C 1
ATOM 654 O O . ALA A 1 84 ? 16.849 20.585 -10.688 1.00 39.47 84 ALA A O 1
ATOM 655 N N . GLY A 1 85 ? 18.609 19.726 -11.769 1.00 37.00 85 GLY A N 1
ATOM 656 C CA . GLY A 1 85 ? 19.334 19.412 -10.526 1.00 37.00 85 GLY A CA 1
ATOM 657 C C . GLY A 1 85 ? 18.628 18.366 -9.651 1.00 37.00 85 GLY A C 1
ATOM 658 O O . GLY A 1 85 ? 18.763 18.396 -8.431 1.00 37.00 85 GLY A O 1
ATOM 659 N N . LEU A 1 86 ? 17.853 17.473 -10.273 1.00 39.56 86 LEU A N 1
ATOM 660 C CA . LEU A 1 86 ? 17.264 16.304 -9.628 1.00 39.56 86 LEU A CA 1
ATOM 661 C C . LEU A 1 86 ? 18.135 15.095 -9.975 1.00 39.56 86 LEU A C 1
ATOM 663 O O . LEU A 1 86 ? 18.300 14.750 -11.144 1.00 39.56 86 LEU A O 1
ATOM 667 N N . ASP A 1 87 ? 18.748 14.533 -8.945 1.00 40.69 87 ASP A N 1
ATOM 668 C CA . ASP A 1 87 ? 19.751 13.478 -8.999 1.00 40.69 87 ASP A CA 1
ATOM 669 C C . ASP A 1 87 ? 19.119 12.136 -9.435 1.00 40.69 87 ASP A C 1
ATOM 671 O O . ASP A 1 87 ? 18.240 11.597 -8.761 1.00 40.69 87 ASP A O 1
ATOM 675 N N . GLY A 1 88 ? 19.514 11.659 -10.621 1.00 39.28 88 GLY A N 1
ATOM 676 C CA . GLY A 1 88 ? 19.414 10.311 -11.216 1.00 39.28 88 GLY A CA 1
ATOM 677 C C . GLY A 1 88 ? 18.296 9.304 -10.881 1.00 39.28 88 GLY A C 1
ATOM 678 O O . GLY A 1 88 ? 18.506 8.117 -11.117 1.00 39.28 88 GLY A O 1
ATOM 679 N N . SER A 1 89 ? 17.135 9.665 -10.331 1.00 40.22 89 SER A N 1
ATOM 680 C CA . SER A 1 89 ? 16.255 8.638 -9.733 1.00 40.22 89 SER A CA 1
ATOM 681 C C . SER A 1 89 ? 14.781 8.978 -9.573 1.00 40.22 89 SER A C 1
ATOM 683 O O . SER A 1 89 ? 14.108 8.459 -8.686 1.00 40.22 89 SER A O 1
ATOM 685 N N . ASP A 1 90 ? 14.215 9.771 -10.465 1.00 44.88 90 ASP A N 1
ATOM 686 C CA . ASP A 1 90 ? 12.775 10.001 -10.433 1.00 44.88 90 ASP A CA 1
ATOM 687 C C . ASP A 1 90 ? 12.094 9.405 -11.665 1.00 44.88 90 ASP A C 1
ATOM 689 O O . ASP A 1 90 ? 11.352 10.079 -12.364 1.00 44.88 90 ASP A O 1
ATOM 693 N N . ASP A 1 91 ? 12.186 8.084 -11.843 1.00 47.22 91 ASP A N 1
ATOM 694 C CA . ASP A 1 91 ? 11.099 7.326 -12.496 1.00 47.22 91 ASP A CA 1
ATOM 695 C C . ASP A 1 91 ? 9.887 7.228 -11.524 1.00 47.22 91 ASP A C 1
ATOM 697 O O . ASP A 1 91 ? 9.241 6.189 -11.358 1.00 47.22 91 ASP A O 1
ATOM 701 N N . ARG A 1 92 ? 9.614 8.338 -10.816 1.00 51.69 92 ARG A N 1
ATOM 702 C CA . ARG A 1 92 ? 8.463 8.574 -9.952 1.00 51.69 92 ARG A CA 1
ATOM 703 C C . ARG A 1 92 ? 7.285 8.845 -10.857 1.00 51.69 92 ARG A C 1
ATOM 705 O O . ARG A 1 92 ? 7.224 9.870 -11.542 1.00 51.69 92 ARG A O 1
ATOM 712 N N . SER A 1 93 ? 6.279 7.986 -10.798 1.00 53.22 93 SER A N 1
ATOM 713 C CA . SER A 1 93 ? 4.980 8.382 -11.318 1.00 53.22 93 SER A CA 1
ATOM 714 C C . SER A 1 93 ? 4.278 9.313 -10.331 1.00 53.22 93 SER A C 1
ATOM 716 O O . SER A 1 93 ? 3.392 8.883 -9.595 1.00 53.22 93 SER A O 1
ATOM 718 N N . ILE A 1 94 ? 4.594 10.606 -10.373 1.00 47.34 94 ILE A N 1
ATOM 719 C CA . ILE A 1 94 ? 3.627 11.620 -9.940 1.00 47.34 94 ILE A CA 1
ATOM 720 C C . ILE A 1 94 ? 2.520 11.723 -10.996 1.00 47.34 94 ILE A C 1
ATOM 722 O O . ILE A 1 94 ? 2.766 11.726 -12.204 1.00 47.34 94 ILE A O 1
ATOM 726 N N . TYR A 1 95 ? 1.283 11.683 -10.519 1.00 51.94 95 TYR A N 1
ATOM 727 C CA . TYR A 1 95 ? 0.081 11.445 -11.306 1.00 51.94 95 TYR A CA 1
ATOM 728 C C . TYR A 1 95 ? -0.238 12.505 -12.362 1.00 51.94 95 TYR A C 1
ATOM 730 O O . TYR A 1 95 ? 0.133 13.675 -12.267 1.00 51.94 95 TYR A O 1
ATOM 738 N N . GLU A 1 96 ? -0.973 12.027 -13.367 1.00 49.53 96 GLU A N 1
ATOM 739 C CA . GLU A 1 96 ? -1.589 12.757 -14.471 1.00 49.53 96 GLU A CA 1
ATOM 740 C C . GLU A 1 96 ? -2.519 13.876 -13.977 1.00 49.53 96 GLU A C 1
ATOM 742 O O . GLU A 1 96 ? -3.672 13.614 -13.673 1.00 49.53 96 GLU A O 1
ATOM 747 N N . ASP A 1 97 ? -2.062 15.129 -13.968 1.00 39.50 97 ASP A N 1
ATOM 748 C CA . ASP A 1 97 ? -2.882 16.232 -14.508 1.00 39.50 97 ASP A CA 1
ATOM 749 C C . ASP A 1 97 ? -2.032 17.450 -14.911 1.00 39.50 97 ASP A C 1
ATOM 751 O O . ASP A 1 97 ? -2.345 18.610 -14.637 1.00 39.50 97 ASP A O 1
ATOM 755 N N . ARG A 1 98 ? -0.887 17.200 -15.558 1.00 43.34 98 ARG A N 1
ATOM 756 C CA . ARG A 1 98 ? -0.242 18.239 -16.365 1.00 43.34 98 ARG A CA 1
ATOM 757 C C . ARG A 1 98 ? -0.748 18.092 -17.801 1.00 43.34 98 ARG A C 1
ATOM 759 O O . ARG A 1 98 ? -0.624 16.999 -18.361 1.00 43.34 98 ARG A O 1
ATOM 766 N N . PRO A 1 99 ? -1.270 19.159 -18.432 1.00 39.84 99 PRO A N 1
ATOM 767 C CA . PRO A 1 99 ? -1.605 19.137 -19.852 1.00 39.84 99 PRO A CA 1
ATOM 768 C C . PRO A 1 99 ? -0.407 18.626 -20.670 1.00 39.84 99 PRO A C 1
ATOM 770 O O . PRO A 1 99 ? 0.656 19.244 -20.654 1.00 39.84 99 PRO A O 1
ATOM 773 N N . GLY A 1 100 ? -0.561 17.476 -21.339 1.00 44.41 100 GLY A N 1
ATOM 774 C CA . GLY A 1 100 ? 0.498 16.820 -22.124 1.00 44.41 100 GLY A CA 1
ATOM 775 C C . GLY A 1 100 ? 0.928 15.426 -21.642 1.00 44.41 100 GLY A C 1
ATOM 776 O O . GLY A 1 100 ? 1.575 14.711 -22.402 1.00 44.41 100 GLY A O 1
ATOM 777 N N . TYR A 1 101 ? 0.527 14.995 -20.442 1.00 46.59 101 TYR A N 1
ATOM 778 C CA . TYR A 1 101 ? 0.814 13.655 -19.910 1.00 46.59 101 TYR A CA 1
ATOM 779 C C . TYR A 1 101 ? -0.436 12.769 -20.038 1.00 46.59 101 TYR A C 1
ATOM 781 O O . TYR A 1 101 ? -1.485 13.107 -19.502 1.00 46.59 101 TYR A O 1
ATOM 789 N N . THR A 1 102 ? -0.363 11.683 -20.819 1.00 46.16 102 THR A N 1
ATOM 790 C CA . THR A 1 102 ? -1.549 10.915 -21.281 1.00 46.16 102 THR A CA 1
ATOM 791 C C . THR A 1 102 ? -1.546 9.418 -20.924 1.00 46.16 102 THR A C 1
ATOM 793 O O . THR A 1 102 ? -2.503 8.708 -21.274 1.00 46.16 102 THR A O 1
ATOM 796 N N . ASN A 1 103 ? -0.490 8.944 -20.246 1.00 53.03 103 ASN A N 1
ATOM 797 C CA . ASN A 1 103 ? -0.215 7.525 -20.006 1.00 53.03 103 ASN A CA 1
ATOM 798 C C . ASN A 1 103 ? 0.202 7.219 -18.551 1.00 53.03 103 ASN A C 1
ATOM 800 O O . ASN A 1 103 ? 1.370 6.918 -18.302 1.00 53.03 103 ASN A O 1
ATOM 804 N N . SER A 1 104 ? -0.726 7.215 -17.592 1.00 69.06 104 SER A N 1
ATOM 805 C CA . SER A 1 104 ? -0.448 6.652 -16.260 1.00 69.06 104 SER A CA 1
ATOM 806 C C . SER A 1 104 ? -0.087 5.170 -16.356 1.00 69.06 104 SER A C 1
ATOM 808 O O . SER A 1 104 ? -0.628 4.416 -17.170 1.00 69.06 104 SER A O 1
ATOM 810 N N . TRP A 1 105 ? 0.816 4.722 -15.487 1.00 77.69 105 TRP A N 1
ATOM 811 C CA . TRP A 1 105 ? 1.207 3.315 -15.374 1.00 77.69 105 TRP A CA 1
ATOM 812 C C . TRP A 1 105 ? 0.002 2.401 -15.091 1.00 77.69 105 TRP A C 1
ATOM 814 O O . TRP A 1 105 ? -0.088 1.311 -15.649 1.00 77.69 105 TRP A O 1
ATOM 824 N N . LEU A 1 106 ? -0.981 2.862 -14.303 1.00 79.69 106 LEU A N 1
ATOM 825 C CA . LEU A 1 106 ? -2.236 2.136 -14.067 1.00 79.69 106 LEU A CA 1
ATOM 826 C C . LEU A 1 106 ? -3.027 1.942 -15.363 1.00 79.69 106 LEU A C 1
ATOM 828 O O . LEU A 1 106 ? -3.526 0.849 -15.635 1.00 79.69 106 LEU A O 1
ATOM 832 N N . LYS A 1 107 ? -3.116 2.984 -16.195 1.00 78.38 107 LYS A N 1
ATOM 833 C CA . LYS A 1 107 ? -3.777 2.909 -17.498 1.00 78.38 107 LYS A CA 1
ATOM 834 C C . LYS A 1 107 ? -3.035 1.974 -18.448 1.00 78.38 107 LYS A C 1
ATOM 836 O O . LYS A 1 107 ? -3.704 1.232 -19.159 1.00 78.38 107 LYS A O 1
ATOM 841 N N . GLN A 1 108 ? -1.699 1.934 -18.403 1.00 83.25 108 GLN A N 1
ATOM 842 C CA . GLN A 1 108 ? -0.890 0.981 -19.178 1.00 83.25 108 GLN A CA 1
ATOM 843 C C . GLN A 1 108 ? -1.204 -0.479 -18.833 1.00 83.25 108 GLN A C 1
ATOM 845 O O . GLN A 1 108 ? -1.210 -1.322 -19.727 1.00 83.25 108 GLN A O 1
ATOM 850 N N . LEU A 1 109 ? -1.542 -0.791 -17.576 1.00 87.00 109 LEU A N 1
ATOM 851 C CA . LEU A 1 109 ? -1.988 -2.141 -17.214 1.00 87.00 109 LEU A CA 1
ATOM 852 C C . LEU A 1 109 ? -3.290 -2.528 -17.920 1.00 87.00 109 LEU A C 1
ATOM 854 O O . LEU A 1 109 ? -3.459 -3.682 -18.311 1.00 87.00 109 LEU A O 1
ATOM 858 N N . VAL A 1 110 ? -4.202 -1.574 -18.106 1.00 87.94 110 VAL A N 1
ATOM 859 C CA . VAL A 1 110 ? -5.478 -1.817 -18.791 1.00 87.94 110 VAL A CA 1
ATOM 860 C C . VAL A 1 110 ? -5.306 -1.816 -20.306 1.00 87.94 110 VAL A C 1
ATOM 862 O O . VAL A 1 110 ? -5.749 -2.745 -20.974 1.00 87.94 110 VAL A O 1
ATOM 865 N N . THR A 1 111 ? -4.628 -0.814 -20.870 1.00 85.69 111 THR A N 1
ATOM 866 C CA . THR A 1 111 ? -4.393 -0.737 -22.322 1.00 85.69 111 THR A CA 1
ATOM 867 C C . THR A 1 111 ? -3.468 -1.847 -22.817 1.00 85.69 111 THR A C 1
ATOM 869 O O . THR A 1 111 ? -3.565 -2.239 -23.976 1.00 85.69 111 THR A O 1
ATOM 872 N N . GLY A 1 112 ? -2.608 -2.377 -21.944 1.00 86.12 112 GLY A N 1
ATOM 873 C CA . GLY A 1 112 ? -1.759 -3.539 -22.189 1.00 86.12 112 GLY A CA 1
ATOM 874 C C . GLY A 1 112 ? -2.443 -4.896 -21.978 1.00 86.12 112 GLY A C 1
ATOM 875 O O . GLY A 1 112 ? -1.751 -5.917 -22.044 1.00 86.12 112 GLY A O 1
ATOM 876 N N . ASP A 1 113 ? -3.757 -4.937 -21.721 1.00 90.00 113 ASP A N 1
ATOM 877 C CA . ASP A 1 113 ? -4.527 -6.177 -21.514 1.00 90.00 113 ASP A CA 1
ATOM 878 C C . ASP A 1 113 ? -3.951 -7.061 -20.380 1.00 90.00 113 ASP A C 1
ATOM 880 O O . 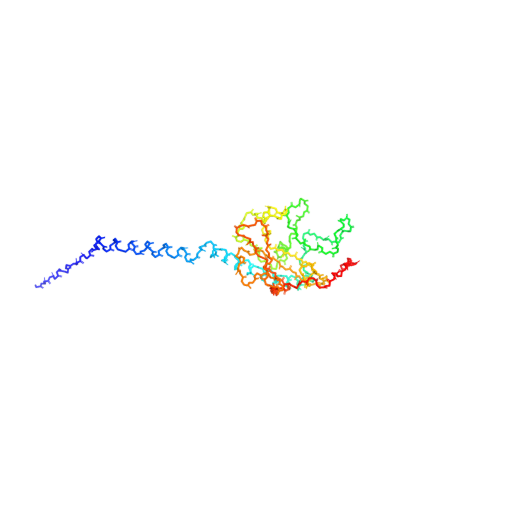ASP A 1 113 ? -3.923 -8.289 -20.447 1.00 90.00 113 ASP A O 1
ATOM 884 N N . ILE A 1 114 ? -3.431 -6.422 -19.326 1.00 93.56 114 ILE A N 1
ATOM 885 C CA . ILE A 1 114 ? -2.940 -7.094 -18.112 1.00 93.56 114 ILE A CA 1
ATOM 886 C C . ILE A 1 114 ? -3.988 -7.034 -17.000 1.00 93.56 114 ILE A C 1
ATOM 888 O O . ILE A 1 114 ? -4.256 -8.034 -16.333 1.00 93.56 114 ILE A O 1
ATOM 892 N N . ALA A 1 115 ? -4.590 -5.861 -16.802 1.00 90.12 115 ALA A N 1
ATOM 893 C CA . ALA A 1 115 ? -5.614 -5.623 -15.797 1.00 90.12 115 ALA A CA 1
ATOM 894 C C . ALA A 1 115 ? -6.974 -5.371 -16.469 1.00 90.12 115 ALA A C 1
ATOM 896 O O . ALA A 1 115 ? -7.062 -4.550 -17.380 1.00 90.12 115 ALA A O 1
ATOM 897 N N . PRO A 1 116 ? -8.068 -5.995 -15.996 1.00 87.50 116 PRO A N 1
ATOM 898 C CA . PRO A 1 116 ? -9.403 -5.742 -16.540 1.00 87.50 116 PRO A CA 1
ATOM 899 C C . PRO A 1 116 ? -9.914 -4.334 -16.201 1.00 87.50 116 PRO A C 1
ATOM 901 O O . PRO A 1 116 ? -10.753 -3.786 -16.911 1.00 87.50 116 PRO A O 1
ATOM 904 N N . LYS A 1 117 ? -9.436 -3.759 -15.091 1.00 86.06 117 LYS A N 1
ATOM 905 C CA . LYS A 1 117 ? -9.700 -2.382 -14.677 1.00 86.06 117 LYS A CA 1
ATOM 906 C C . LYS A 1 117 ? -8.599 -1.880 -13.749 1.00 86.06 117 LYS A C 1
ATOM 908 O O . LYS A 1 117 ? -7.951 -2.672 -13.066 1.00 86.06 117 LYS A O 1
ATOM 913 N N . VAL A 1 118 ? -8.459 -0.563 -13.681 1.00 78.44 118 VAL A N 1
ATOM 914 C CA . VAL A 1 118 ? -7.640 0.116 -12.674 1.00 78.44 118 VAL A CA 1
ATOM 915 C C . VAL A 1 118 ? -8.328 0.015 -11.301 1.00 78.44 118 VAL A C 1
ATOM 917 O O . VAL A 1 118 ? -9.545 0.209 -11.240 1.00 78.44 118 VAL A O 1
ATOM 920 N N . PRO A 1 119 ? -7.611 -0.303 -10.206 1.00 81.75 119 PRO A N 1
ATOM 921 C CA . PRO A 1 119 ? -8.161 -0.198 -8.857 1.00 81.75 119 PRO A CA 1
ATOM 922 C C . PRO A 1 119 ? -8.533 1.247 -8.511 1.00 81.75 119 PRO A C 1
ATOM 924 O O . PRO A 1 119 ? -7.744 2.157 -8.739 1.00 81.75 119 PRO A O 1
ATOM 927 N N . ASP A 1 120 ? -9.726 1.439 -7.949 1.00 77.12 120 ASP A N 1
ATOM 928 C CA . ASP A 1 120 ? -10.180 2.732 -7.433 1.00 77.12 120 ASP A CA 1
ATOM 929 C C . ASP A 1 120 ? -9.874 2.838 -5.928 1.00 77.12 120 ASP A C 1
ATOM 931 O O . ASP A 1 120 ? -10.171 1.890 -5.182 1.00 77.12 120 ASP A O 1
ATOM 935 N N . ASP A 1 121 ? -9.310 3.967 -5.478 1.00 78.56 121 ASP A N 1
ATOM 936 C CA . ASP A 1 121 ? -9.114 4.223 -4.044 1.00 78.56 121 ASP A CA 1
ATOM 937 C C . ASP A 1 121 ? -10.470 4.306 -3.303 1.00 78.56 121 ASP A C 1
ATOM 939 O O . ASP A 1 121 ? -11.401 4.952 -3.789 1.00 78.56 121 ASP A O 1
ATOM 943 N N . PRO A 1 122 ? -10.630 3.670 -2.125 1.00 82.69 122 PRO A N 1
ATOM 944 C CA . PRO A 1 122 ? -11.918 3.637 -1.424 1.00 82.69 122 PRO A CA 1
ATOM 945 C C . PRO A 1 122 ? -12.359 4.946 -0.749 1.00 82.69 122 PRO A C 1
ATOM 947 O O . PRO A 1 122 ? -13.529 5.051 -0.379 1.00 82.69 122 PRO A O 1
ATOM 950 N N . ASP A 1 123 ? -11.441 5.878 -0.488 1.00 76.19 123 ASP A N 1
ATOM 951 C CA . ASP A 1 123 ? -11.716 7.187 0.138 1.00 76.19 123 ASP A CA 1
ATOM 952 C C . ASP A 1 123 ? -11.759 8.312 -0.901 1.00 76.19 123 ASP A C 1
ATOM 954 O O . ASP A 1 123 ? -12.199 9.417 -0.594 1.00 76.19 123 ASP A O 1
ATOM 958 N N . ASP A 1 124 ? -11.354 8.014 -2.139 1.00 65.06 124 ASP A N 1
ATOM 959 C CA . ASP A 1 124 ? -11.286 8.980 -3.221 1.00 65.06 124 ASP A CA 1
ATOM 960 C C . ASP A 1 124 ? -11.993 8.525 -4.518 1.00 65.06 124 ASP A C 1
ATOM 962 O O . ASP A 1 124 ? -11.350 8.184 -5.518 1.00 65.06 124 ASP A O 1
ATOM 966 N N . PRO A 1 125 ? -13.339 8.527 -4.540 1.00 57.03 125 PRO A N 1
ATOM 967 C CA . PRO A 1 125 ? -14.091 8.182 -5.742 1.00 57.03 125 PRO A CA 1
ATOM 968 C C . PRO A 1 125 ? -13.987 9.239 -6.862 1.00 57.03 125 PRO A C 1
ATOM 970 O O . PRO A 1 125 ? -14.184 8.880 -8.026 1.00 57.03 125 PRO A O 1
ATOM 973 N N . ASP A 1 126 ? -13.657 10.499 -6.531 1.00 52.47 126 ASP A N 1
ATOM 974 C CA . ASP A 1 126 ? -13.783 11.672 -7.419 1.00 52.47 126 ASP A CA 1
ATOM 975 C C . ASP A 1 126 ? -12.461 12.433 -7.703 1.00 52.47 126 ASP A C 1
ATOM 977 O O . ASP A 1 126 ? -12.448 13.319 -8.558 1.00 52.47 126 ASP A O 1
ATOM 981 N N . GLY A 1 127 ? -11.344 12.097 -7.047 1.00 54.34 127 GLY A N 1
ATOM 982 C CA . GLY A 1 127 ? -9.998 12.620 -7.324 1.00 54.34 127 GLY A CA 1
ATOM 983 C C . GLY A 1 127 ? -9.293 13.476 -6.258 1.00 54.34 127 GLY A C 1
ATOM 984 O O . GLY A 1 127 ? -8.337 14.154 -6.596 1.00 54.34 127 GLY A O 1
ATOM 985 N N . GLY A 1 128 ? -9.682 13.508 -4.989 1.00 50.88 128 GLY A N 1
ATOM 986 C CA . GLY A 1 128 ? -8.907 14.115 -3.903 1.00 50.88 128 GLY A CA 1
ATOM 987 C C . GLY A 1 128 ? -7.730 13.261 -3.401 1.00 50.88 128 GLY A C 1
ATOM 988 O O . GLY A 1 128 ? -7.885 12.444 -2.493 1.00 50.88 128 GLY A O 1
ATOM 989 N N . GLY A 1 129 ? -6.522 13.538 -3.901 1.00 51.62 129 GLY A N 1
ATOM 990 C CA . GLY A 1 129 ? -5.267 13.076 -3.294 1.00 51.62 129 GLY A CA 1
ATOM 991 C C . GLY A 1 129 ? -4.960 13.736 -1.931 1.00 51.62 129 GLY A C 1
ATOM 992 O O . GLY A 1 129 ? -5.731 14.564 -1.435 1.00 51.62 129 GLY A O 1
ATOM 993 N N . PRO A 1 130 ? -3.819 13.404 -1.299 1.00 49.97 130 PRO A N 1
ATOM 994 C CA . PRO A 1 130 ? -3.392 14.007 -0.038 1.00 49.97 130 PRO A CA 1
ATOM 995 C C . PRO A 1 130 ? -3.405 15.542 -0.001 1.00 49.97 130 PRO A C 1
ATOM 997 O O . PRO A 1 130 ? -2.916 16.170 -0.937 1.00 49.97 130 PRO A O 1
ATOM 1000 N N . PRO A 1 131 ? -3.842 16.184 1.106 1.00 45.75 131 PRO A N 1
ATOM 1001 C CA . PRO A 1 131 ? -3.922 17.642 1.208 1.00 45.75 131 PRO A CA 1
ATOM 1002 C C . PRO A 1 131 ? -2.552 18.339 1.226 1.00 45.75 131 PRO A C 1
ATOM 1004 O O . PRO A 1 131 ? -2.492 19.559 1.074 1.00 45.75 131 PRO A O 1
ATOM 1007 N N . ASN A 1 132 ? -1.465 17.596 1.437 1.00 47.56 132 ASN A N 1
ATOM 1008 C CA . ASN A 1 132 ? -0.115 18.119 1.639 1.00 47.56 132 ASN A CA 1
ATOM 1009 C C . ASN A 1 132 ? 0.892 17.720 0.546 1.00 47.56 132 ASN A C 1
ATOM 1011 O O . ASN A 1 132 ? 2.048 18.122 0.636 1.00 47.56 132 ASN A O 1
ATOM 1015 N N . TYR A 1 133 ? 0.463 16.975 -0.473 1.00 50.19 133 TYR A N 1
ATOM 1016 C CA . TYR A 1 133 ? 1.227 16.816 -1.707 1.00 50.19 133 TYR A CA 1
ATOM 1017 C C . TYR A 1 133 ? 0.648 17.765 -2.757 1.00 50.19 133 TYR A C 1
ATOM 1019 O O . TYR A 1 133 ? -0.553 18.030 -2.782 1.00 50.19 133 TYR A O 1
ATOM 1027 N N . GLU A 1 134 ? 1.497 18.317 -3.623 1.00 48.56 134 GLU A N 1
ATOM 1028 C CA . GLU A 1 134 ? 1.120 19.327 -4.627 1.00 48.56 134 GLU A CA 1
ATOM 1029 C C . GLU A 1 134 ? 0.049 18.842 -5.634 1.00 48.56 134 GLU A C 1
ATOM 1031 O O . GLU A 1 134 ? -0.484 19.627 -6.418 1.00 48.56 134 GLU A O 1
ATOM 1036 N N . HIS A 1 135 ? -0.330 17.565 -5.574 1.00 50.00 135 HIS A N 1
ATOM 1037 C CA . HIS A 1 135 ? -1.177 16.841 -6.521 1.00 50.00 135 HIS A CA 1
ATOM 1038 C C . HIS A 1 135 ? -2.619 16.685 -6.005 1.00 50.00 135 HIS A C 1
ATOM 1040 O O . HIS A 1 135 ? -3.137 15.584 -5.841 1.00 50.00 135 HIS A O 1
ATOM 1046 N N . ARG A 1 136 ? -3.270 17.819 -5.720 1.00 49.19 136 ARG A N 1
ATOM 1047 C CA . ARG A 1 136 ? -4.535 17.905 -4.963 1.00 49.19 136 ARG A CA 1
ATOM 1048 C C . ARG A 1 136 ? -5.813 17.394 -5.653 1.00 49.19 136 ARG A C 1
ATOM 1050 O O . ARG A 1 136 ? -6.850 17.476 -5.013 1.00 49.19 136 ARG A O 1
ATOM 1057 N N . ASN A 1 137 ? -5.788 16.909 -6.898 1.00 50.41 137 ASN A N 1
ATOM 1058 C CA . ASN A 1 137 ? -7.018 16.627 -7.662 1.00 50.41 137 ASN A CA 1
ATOM 1059 C C . ASN A 1 137 ? -6.862 15.513 -8.728 1.00 50.41 137 ASN A C 1
ATOM 1061 O O . ASN A 1 137 ? -7.233 15.726 -9.880 1.00 50.41 137 ASN A O 1
ATOM 1065 N N . VAL A 1 138 ? -6.280 14.353 -8.395 1.00 54.66 138 VAL A N 1
ATOM 1066 C CA . VAL A 1 138 ? -6.198 13.226 -9.341 1.00 54.66 138 VAL A CA 1
ATOM 1067 C C . VAL A 1 138 ? -6.743 11.930 -8.748 1.00 54.66 138 VAL A C 1
ATOM 1069 O O . VAL A 1 138 ? -6.291 11.469 -7.700 1.00 54.66 138 VAL A O 1
ATOM 1072 N N . LYS A 1 139 ? -7.680 11.307 -9.473 1.00 61.06 139 LYS A N 1
ATOM 1073 C CA . LYS A 1 139 ? -8.223 9.981 -9.158 1.00 61.06 139 LYS A CA 1
ATOM 1074 C C . LYS A 1 139 ? -7.090 8.963 -9.018 1.00 61.06 139 LYS A C 1
ATOM 1076 O O . LYS A 1 139 ? -6.248 8.856 -9.907 1.00 61.06 139 LYS A O 1
ATOM 1081 N N . ASN A 1 140 ? -7.108 8.189 -7.931 1.00 65.12 140 ASN A N 1
ATOM 1082 C CA . ASN A 1 140 ? -6.102 7.175 -7.578 1.00 65.12 140 ASN A CA 1
ATOM 1083 C C . ASN A 1 140 ? -4.716 7.713 -7.190 1.00 65.12 140 ASN A C 1
ATOM 1085 O O . ASN A 1 140 ? -3.766 6.931 -7.150 1.00 65.12 140 ASN A O 1
ATOM 1089 N N . GLY A 1 141 ? -4.595 8.989 -6.808 1.00 62.44 141 GLY A N 1
ATOM 1090 C CA . GLY A 1 141 ? -3.349 9.582 -6.294 1.00 62.44 141 GLY A CA 1
ATOM 1091 C C . GLY A 1 141 ? -2.847 9.026 -4.948 1.00 62.44 141 GLY A C 1
ATOM 1092 O O . GLY A 1 141 ? -2.042 9.671 -4.286 1.00 62.44 141 GLY A O 1
ATOM 1093 N N . TYR A 1 142 ? -3.361 7.872 -4.517 1.00 73.69 142 TYR A N 1
ATOM 1094 C CA . TYR A 1 142 ? -3.024 7.179 -3.273 1.00 73.69 142 TYR A CA 1
ATOM 1095 C C . TYR A 1 142 ? -2.009 6.067 -3.457 1.00 73.69 142 TYR A C 1
ATOM 1097 O O . TYR A 1 142 ? -1.250 5.789 -2.536 1.00 73.69 142 TYR A O 1
ATOM 1105 N N . TYR A 1 143 ? -2.045 5.405 -4.609 1.00 80.94 143 TYR A N 1
ATOM 1106 C CA . TYR A 1 143 ? -1.047 4.415 -4.975 1.00 80.94 143 TYR A CA 1
ATOM 1107 C C . TYR A 1 143 ? 0.166 5.173 -5.496 1.00 80.94 143 TYR A C 1
ATOM 1109 O O . TYR A 1 143 ? -0.011 6.199 -6.120 1.00 80.94 143 TYR A O 1
ATOM 1117 N N . GLU A 1 144 ? 1.389 4.732 -5.293 1.00 78.81 144 GLU A N 1
ATOM 1118 C CA . GLU A 1 144 ? 2.580 5.378 -5.850 1.00 78.81 144 GLU A CA 1
ATOM 1119 C C . GLU A 1 144 ? 3.510 4.293 -6.389 1.00 78.81 144 GLU A C 1
ATOM 1121 O O . GLU A 1 144 ? 3.431 3.137 -5.970 1.00 78.81 144 GLU A O 1
ATOM 1126 N N . TYR A 1 145 ? 4.333 4.645 -7.377 1.00 80.62 145 TYR A N 1
ATOM 1127 C CA . TYR A 1 145 ? 5.173 3.698 -8.101 1.00 80.62 145 TYR A CA 1
ATOM 1128 C C . TYR A 1 145 ? 6.521 4.315 -8.471 1.00 80.62 145 TYR A C 1
ATOM 1130 O O . TYR A 1 145 ? 6.568 5.405 -9.053 1.00 80.62 145 TYR A O 1
ATOM 1138 N N . TRP A 1 146 ? 7.584 3.554 -8.204 1.00 78.81 146 TRP A N 1
ATOM 1139 C CA . TRP A 1 146 ? 8.941 3.804 -8.675 1.00 78.81 146 TRP A CA 1
ATOM 1140 C C . TRP A 1 146 ? 9.430 2.618 -9.497 1.00 78.81 146 TRP A C 1
ATOM 1142 O O . TRP A 1 146 ? 9.460 1.474 -9.021 1.00 78.81 146 TRP A O 1
ATOM 1152 N N . LYS A 1 147 ? 9.838 2.903 -10.732 1.00 78.25 147 LYS A N 1
ATOM 1153 C CA . LYS A 1 147 ? 10.440 1.922 -11.634 1.00 78.25 147 LYS A CA 1
ATOM 1154 C C . LYS A 1 147 ? 11.947 1.841 -11.416 1.00 78.25 147 LYS A C 1
ATOM 1156 O O . LYS A 1 147 ? 12.607 2.851 -11.203 1.00 78.25 147 LYS A O 1
ATOM 1161 N N . ASN A 1 148 ? 12.494 0.634 -11.537 1.00 77.25 148 ASN A N 1
ATOM 1162 C CA . ASN A 1 148 ? 13.921 0.338 -11.441 1.00 77.25 148 ASN A CA 1
ATOM 1163 C C . ASN A 1 148 ? 14.560 0.774 -10.111 1.00 77.25 148 ASN A C 1
ATOM 1165 O O . ASN A 1 148 ? 15.716 1.186 -10.096 1.00 77.25 148 ASN A O 1
ATOM 1169 N N . GLN A 1 149 ? 13.826 0.691 -8.999 1.00 76.62 149 GLN A N 1
ATOM 1170 C CA . GLN A 1 149 ? 14.299 1.126 -7.682 1.00 76.62 149 GLN A CA 1
ATOM 1171 C C . GLN A 1 149 ? 14.119 0.057 -6.611 1.00 76.62 149 GLN A C 1
ATOM 1173 O O . GLN A 1 149 ? 13.164 -0.719 -6.645 1.00 76.62 149 GLN A O 1
ATOM 1178 N N . LEU A 1 150 ? 15.032 0.065 -5.638 1.00 80.81 150 LEU A N 1
ATOM 1179 C CA . LEU A 1 150 ? 14.957 -0.689 -4.388 1.00 80.81 150 LEU A CA 1
ATOM 1180 C C . LEU A 1 150 ? 15.297 0.218 -3.209 1.00 80.81 150 LEU A C 1
ATOM 1182 O O . LEU A 1 150 ? 16.288 0.941 -3.269 1.00 80.81 150 LEU A O 1
ATOM 1186 N N . TYR A 1 151 ? 14.549 0.133 -2.111 1.00 79.25 151 TYR A N 1
ATOM 1187 C CA . TYR A 1 151 ? 14.903 0.844 -0.885 1.00 79.25 151 TYR A CA 1
ATOM 1188 C C . TYR A 1 151 ? 16.111 0.206 -0.196 1.00 79.25 151 TYR A C 1
ATOM 1190 O O . TYR A 1 151 ? 16.172 -1.010 0.007 1.00 79.25 151 TYR A O 1
ATOM 1198 N N . LYS A 1 152 ? 17.048 1.055 0.232 1.00 78.75 152 LYS A N 1
ATOM 1199 C CA . LYS A 1 152 ? 18.160 0.700 1.126 1.00 78.75 152 LYS A CA 1
ATOM 1200 C C . LYS A 1 152 ? 17.920 1.182 2.552 1.00 78.75 152 LYS A C 1
ATOM 1202 O O . LYS A 1 152 ? 18.138 0.424 3.499 1.00 78.75 152 LYS A O 1
ATOM 1207 N N . SER A 1 153 ? 17.454 2.418 2.703 1.00 76.69 153 SER A N 1
ATOM 1208 C CA . SER A 1 153 ? 17.192 3.062 3.993 1.00 76.69 153 SER A CA 1
ATOM 1209 C C . SER A 1 153 ? 16.168 4.193 3.836 1.00 76.69 153 SER A C 1
ATOM 1211 O O . SER A 1 153 ? 15.585 4.366 2.766 1.00 76.69 153 SER A O 1
ATOM 1213 N N . SER A 1 154 ? 15.916 4.927 4.922 1.00 71.44 154 SER A N 1
ATOM 1214 C CA . SER A 1 154 ? 14.889 5.978 5.031 1.00 71.44 154 SER A CA 1
ATOM 1215 C C . SER A 1 154 ? 14.897 6.993 3.887 1.00 71.44 154 SER A C 1
ATOM 1217 O O . SER A 1 154 ? 13.831 7.414 3.443 1.00 71.44 154 SER A O 1
ATOM 1219 N N . TRP A 1 155 ? 16.085 7.372 3.414 1.00 68.12 155 TRP A N 1
ATOM 1220 C CA . TRP A 1 155 ? 16.258 8.365 2.350 1.00 68.12 155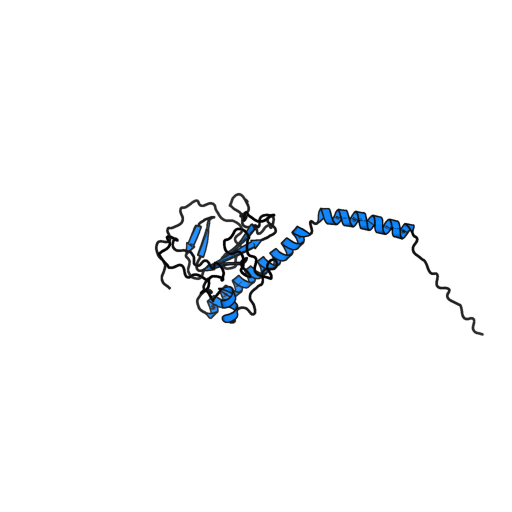 TRP A CA 1
ATOM 1221 C C . TRP A 1 155 ? 17.129 7.852 1.207 1.00 68.12 155 TRP A C 1
ATOM 1223 O O . TRP A 1 155 ? 17.677 8.641 0.444 1.00 68.12 155 TRP A O 1
ATOM 1233 N N . CYS A 1 156 ? 17.256 6.528 1.096 1.00 73.75 156 CYS A N 1
ATOM 1234 C CA . CYS A 1 156 ? 18.194 5.910 0.179 1.00 73.75 156 CYS A CA 1
ATOM 1235 C C . CYS A 1 156 ? 17.582 4.785 -0.633 1.00 73.75 156 CYS A C 1
ATOM 1237 O O . CYS A 1 156 ? 16.968 3.863 -0.086 1.00 73.75 156 CYS A O 1
ATOM 1239 N N . TRP A 1 157 ? 17.842 4.815 -1.933 1.00 73.75 157 TRP A N 1
ATOM 1240 C CA . TRP A 1 157 ? 17.468 3.771 -2.874 1.00 73.75 157 TRP A CA 1
ATOM 1241 C C . TRP A 1 157 ? 18.665 3.359 -3.736 1.00 73.75 157 TRP A C 1
ATOM 1243 O O . TRP A 1 157 ? 19.680 4.045 -3.828 1.00 73.75 157 TRP A O 1
ATOM 1253 N N . GLU A 1 158 ? 18.544 2.196 -4.359 1.00 75.31 158 GLU A N 1
ATOM 1254 C CA . GLU A 1 158 ? 19.460 1.686 -5.372 1.00 75.31 158 GLU A CA 1
ATOM 1255 C C . GLU A 1 158 ? 18.714 1.564 -6.698 1.00 75.31 158 GLU A C 1
ATOM 1257 O O . GLU A 1 158 ? 17.614 1.006 -6.742 1.00 75.31 158 GLU A O 1
ATOM 1262 N N . TYR A 1 159 ? 19.326 2.053 -7.780 1.00 74.50 159 TYR A N 1
ATOM 1263 C CA . TYR A 1 159 ? 18.831 1.779 -9.121 1.00 74.50 159 TYR A CA 1
ATOM 1264 C C . TYR A 1 159 ? 19.090 0.316 -9.471 1.00 74.50 159 TYR A C 1
ATOM 1266 O O . TYR A 1 159 ? 20.233 -0.144 -9.495 1.00 74.50 159 TYR A O 1
ATOM 1274 N N . LYS A 1 160 ? 18.027 -0.420 -9.789 1.00 75.56 160 LYS A N 1
ATOM 1275 C CA . LYS A 1 160 ? 18.135 -1.806 -10.230 1.00 75.56 160 LYS A CA 1
ATOM 1276 C C . LYS A 1 160 ? 17.088 -2.123 -11.285 1.00 75.56 160 LYS A C 1
ATOM 1278 O O . LYS A 1 160 ? 15.891 -2.160 -11.010 1.00 75.56 160 LYS A O 1
ATOM 1283 N N . ARG A 1 161 ? 17.553 -2.382 -12.509 1.00 78.12 161 ARG A N 1
ATOM 1284 C CA . ARG A 1 161 ? 16.687 -2.657 -13.662 1.00 78.12 161 ARG A CA 1
ATOM 1285 C C . ARG A 1 161 ? 15.748 -3.838 -13.394 1.00 78.12 161 ARG A C 1
ATOM 1287 O O . ARG A 1 161 ? 16.195 -4.890 -12.941 1.00 78.12 161 ARG A O 1
ATOM 1294 N N . GLY A 1 162 ? 14.467 -3.662 -13.712 1.00 80.62 162 GLY A N 1
ATOM 1295 C CA . GLY A 1 162 ? 13.427 -4.686 -13.564 1.00 80.62 162 GLY A CA 1
ATOM 1296 C C . GLY A 1 162 ? 12.835 -4.810 -12.157 1.00 80.62 162 GLY A C 1
ATOM 1297 O O . GLY A 1 162 ? 11.968 -5.655 -11.954 1.00 80.62 162 GLY A O 1
ATOM 1298 N N . HIS A 1 163 ? 13.271 -3.976 -11.212 1.00 86.38 163 HIS A N 1
ATOM 1299 C CA . HIS A 1 163 ? 12.712 -3.911 -9.863 1.00 86.38 163 HIS A CA 1
ATOM 1300 C C . HIS A 1 163 ? 11.700 -2.779 -9.719 1.00 86.38 163 HIS A C 1
ATOM 1302 O O . HIS A 1 163 ? 11.724 -1.808 -10.483 1.00 86.38 163 HIS A O 1
ATOM 1308 N N . PHE A 1 164 ? 10.815 -2.892 -8.733 1.00 86.94 164 PHE A N 1
ATOM 1309 C CA . PHE A 1 164 ? 9.861 -1.838 -8.429 1.00 86.94 164 PHE A CA 1
ATOM 1310 C C . PHE A 1 164 ? 9.553 -1.667 -6.952 1.00 86.94 164 PHE A C 1
ATOM 1312 O O . PHE A 1 164 ? 9.556 -2.612 -6.161 1.00 86.94 164 PHE A O 1
ATOM 1319 N N . VAL A 1 165 ? 9.137 -0.446 -6.636 1.00 88.44 165 VAL A N 1
ATOM 1320 C CA . VAL A 1 165 ? 8.504 -0.091 -5.373 1.00 88.44 165 VAL A CA 1
ATOM 1321 C C . VAL A 1 165 ? 7.087 0.392 -5.656 1.00 88.44 165 VAL A C 1
ATOM 1323 O O . VAL A 1 165 ? 6.871 1.214 -6.544 1.00 88.44 165 VAL A O 1
ATOM 1326 N N . LEU A 1 166 ? 6.129 -0.117 -4.889 1.00 89.69 166 LEU A N 1
ATOM 1327 C CA . LEU A 1 166 ? 4.767 0.393 -4.795 1.00 89.69 166 LEU A CA 1
ATOM 1328 C C . LEU A 1 166 ? 4.528 0.922 -3.387 1.00 89.69 166 LEU A C 1
ATOM 1330 O O . LEU A 1 166 ? 4.857 0.244 -2.416 1.00 89.69 166 LEU A O 1
ATOM 1334 N N . GLU A 1 167 ? 3.890 2.075 -3.267 1.00 86.94 167 GLU A N 1
ATOM 1335 C CA . GLU A 1 167 ? 3.519 2.659 -1.977 1.00 86.94 167 GLU A CA 1
ATOM 1336 C C . GLU A 1 167 ? 2.034 3.013 -1.951 1.00 86.94 167 GLU A C 1
ATOM 1338 O O . GLU A 1 167 ? 1.399 3.231 -2.981 1.00 86.94 167 GLU A O 1
ATOM 1343 N N . THR A 1 168 ? 1.456 3.026 -0.756 1.00 87.56 168 THR A N 1
ATOM 1344 C CA . THR A 1 168 ? 0.169 3.658 -0.483 1.00 87.56 168 THR A CA 1
ATOM 1345 C C . THR A 1 168 ? 0.142 4.198 0.939 1.00 87.56 168 THR A C 1
ATOM 1347 O O . THR A 1 168 ? 0.889 3.753 1.810 1.00 87.56 168 THR A O 1
ATOM 1350 N N . TRP A 1 169 ? -0.797 5.101 1.204 1.00 86.88 169 TRP A N 1
ATOM 1351 C CA . TRP A 1 169 ? -1.016 5.667 2.533 1.00 86.88 169 TRP A CA 1
ATOM 1352 C C . TRP A 1 169 ? -2.233 5.041 3.224 1.00 86.88 169 TRP A C 1
ATOM 1354 O O . TRP A 1 169 ? -3.359 5.167 2.740 1.00 86.88 169 TRP A O 1
ATOM 1364 N N . LEU A 1 170 ? -2.022 4.385 4.368 1.00 91.31 170 LEU A N 1
ATOM 1365 C CA . LEU A 1 170 ? -3.088 3.806 5.190 1.00 91.31 170 LEU A CA 1
ATOM 1366 C C . LEU A 1 170 ? -3.673 4.849 6.142 1.00 91.31 170 LEU A C 1
ATOM 1368 O O . LEU A 1 170 ? -2.952 5.619 6.783 1.00 91.31 170 LEU A O 1
ATOM 1372 N N . GLU A 1 171 ? -4.993 4.852 6.276 1.00 89.94 171 GLU A N 1
ATOM 1373 C CA . GLU A 1 171 ? -5.719 5.788 7.132 1.00 89.94 171 GLU A CA 1
ATOM 1374 C C . GLU A 1 171 ? -5.622 5.450 8.621 1.00 89.94 171 GLU A C 1
ATOM 1376 O O . GLU A 1 171 ? -5.659 6.342 9.474 1.00 89.94 171 GLU A O 1
ATOM 1381 N N . TYR A 1 172 ? -5.522 4.165 8.955 1.00 92.06 172 TYR A N 1
ATOM 1382 C CA . TYR A 1 172 ? -5.362 3.693 10.320 1.00 92.06 172 TYR A CA 1
ATOM 1383 C C . TYR A 1 172 ? -3.873 3.597 10.683 1.00 92.06 172 TYR A C 1
ATOM 1385 O O . TYR A 1 172 ? -3.243 2.554 10.556 1.00 92.06 172 TYR A O 1
ATOM 1393 N N . ASN A 1 173 ? -3.303 4.679 11.219 1.00 89.88 173 ASN A N 1
ATOM 1394 C CA . ASN A 1 173 ? -1.873 4.778 11.564 1.00 89.88 173 ASN A CA 1
ATOM 1395 C C . ASN A 1 173 ? -1.359 3.877 12.704 1.00 89.88 173 ASN A C 1
ATOM 1397 O O . ASN A 1 173 ? -0.207 4.002 13.113 1.00 89.88 173 ASN A O 1
ATOM 1401 N N . LYS A 1 174 ? -2.207 3.003 13.247 1.00 91.94 174 LYS A N 1
ATOM 1402 C CA . LYS A 1 174 ? -1.830 1.973 14.229 1.00 91.94 174 LYS A CA 1
ATOM 1403 C C . LYS A 1 174 ? -1.881 0.577 13.610 1.00 91.94 174 LYS A C 1
ATOM 1405 O O . LYS A 1 174 ? -1.995 -0.415 14.332 1.00 91.94 174 LYS A O 1
ATOM 1410 N N . ASP A 1 175 ? -1.924 0.500 12.285 1.00 94.88 175 ASP A N 1
ATOM 1411 C CA . ASP A 1 175 ? -1.885 -0.757 11.562 1.00 94.88 175 ASP A CA 1
ATOM 1412 C C . ASP A 1 175 ? -0.510 -1.439 11.762 1.00 94.88 175 ASP A C 1
ATOM 1414 O O . ASP A 1 175 ? 0.519 -0.767 11.698 1.00 94.88 175 ASP A O 1
ATOM 1418 N N . PRO A 1 176 ? -0.454 -2.757 12.032 1.00 94.50 176 PRO A N 1
ATOM 1419 C CA . PRO A 1 176 ? 0.807 -3.483 12.243 1.00 94.50 176 PRO A CA 1
ATOM 1420 C C . PRO A 1 176 ? 1.671 -3.638 10.978 1.00 94.50 176 PRO A C 1
ATOM 1422 O O . PRO A 1 176 ? 2.783 -4.170 11.050 1.00 94.50 176 PRO A O 1
ATOM 1425 N N . ASP A 1 177 ? 1.148 -3.251 9.818 1.00 96.00 177 ASP A N 1
ATOM 1426 C CA . ASP A 1 177 ? 1.872 -3.202 8.550 1.00 96.00 177 ASP A CA 1
ATOM 1427 C C . ASP A 1 177 ? 2.298 -1.776 8.177 1.00 96.00 177 ASP A C 1
ATOM 1429 O O . ASP A 1 177 ? 2.851 -1.586 7.096 1.00 96.00 177 ASP A O 1
ATOM 1433 N N . CYS A 1 178 ? 2.048 -0.782 9.039 1.00 94.75 178 CYS A N 1
ATOM 1434 C CA . CYS A 1 178 ? 2.618 0.547 8.857 1.00 94.75 178 CYS A CA 1
ATOM 1435 C C . CYS A 1 178 ? 4.147 0.452 8.789 1.00 94.75 178 CYS A C 1
ATOM 1437 O O . CYS A 1 178 ? 4.774 -0.223 9.608 1.00 94.75 178 CYS A O 1
ATOM 1439 N N . LEU A 1 179 ? 4.735 1.180 7.845 1.00 93.31 179 LEU A N 1
ATOM 1440 C CA . LEU A 1 179 ? 6.175 1.338 7.727 1.00 93.31 179 LEU A CA 1
ATOM 1441 C C . LEU A 1 179 ? 6.737 2.016 8.983 1.00 93.31 179 LEU A C 1
ATOM 1443 O O . LEU A 1 179 ? 6.235 3.064 9.405 1.00 93.31 179 LEU A O 1
ATOM 1447 N N . THR A 1 180 ? 7.802 1.455 9.550 1.00 93.12 180 THR A N 1
ATOM 1448 C CA . THR A 1 180 ? 8.496 2.009 10.718 1.00 93.12 180 THR A CA 1
ATOM 1449 C C . THR A 1 180 ? 9.977 2.228 10.466 1.00 93.12 180 THR A C 1
ATOM 1451 O O . THR A 1 180 ? 10.580 1.563 9.625 1.00 93.12 180 THR A O 1
ATOM 1454 N N . ASP A 1 181 ? 10.593 3.118 11.233 1.00 89.19 181 ASP A N 1
ATOM 1455 C CA . ASP A 1 181 ? 12.047 3.127 11.377 1.00 89.19 181 ASP A CA 1
ATOM 1456 C C . ASP A 1 181 ? 12.516 1.943 12.250 1.00 89.19 181 ASP A C 1
ATOM 1458 O O . ASP A 1 181 ? 11.717 1.161 12.784 1.00 89.19 181 ASP A O 1
ATOM 1462 N N . GLU A 1 182 ? 13.830 1.815 12.415 1.00 88.06 182 GLU A N 1
ATOM 1463 C CA . GLU A 1 182 ? 14.475 0.795 13.254 1.00 88.06 182 GLU A CA 1
ATOM 1464 C C . GLU A 1 182 ? 14.124 0.874 14.751 1.00 88.06 182 GLU A C 1
ATOM 1466 O O . GLU A 1 182 ? 14.292 -0.106 15.477 1.00 88.06 182 GLU A O 1
ATOM 1471 N N . ASN A 1 183 ? 13.602 2.013 15.210 1.00 89.44 183 ASN A N 1
ATOM 1472 C CA . ASN A 1 183 ? 13.158 2.232 16.585 1.00 89.44 183 ASN A CA 1
ATOM 1473 C C . ASN A 1 183 ? 11.651 1.963 16.760 1.00 89.44 183 ASN A C 1
ATOM 1475 O O . ASN A 1 183 ? 11.130 2.075 17.872 1.00 89.44 183 ASN A O 1
ATOM 1479 N N . GLY A 1 184 ? 10.943 1.607 15.683 1.00 89.38 184 GLY A N 1
ATOM 1480 C CA . GLY A 1 184 ? 9.500 1.370 15.680 1.00 89.38 184 GLY A CA 1
ATOM 1481 C C . GLY A 1 184 ? 8.652 2.637 15.542 1.00 89.38 184 GLY A C 1
ATOM 1482 O O . GLY A 1 184 ? 7.435 2.574 15.733 1.00 89.38 184 GLY A O 1
ATOM 1483 N N . ASN A 1 185 ? 9.246 3.787 15.208 1.00 90.50 185 ASN A N 1
ATOM 1484 C CA . ASN A 1 185 ? 8.483 4.996 14.914 1.00 90.50 185 ASN A CA 1
ATOM 1485 C C . ASN A 1 185 ? 7.843 4.874 13.533 1.00 90.50 185 ASN A C 1
ATOM 1487 O O . ASN A 1 185 ? 8.518 4.608 12.544 1.00 90.50 185 ASN A O 1
ATOM 1491 N N . VAL A 1 186 ? 6.534 5.098 13.459 1.00 90.69 186 VAL A N 1
ATOM 1492 C CA . VAL A 1 186 ? 5.771 5.001 12.211 1.00 90.69 186 VAL A CA 1
ATOM 1493 C C . VAL A 1 186 ? 6.085 6.179 11.286 1.00 90.69 186 VAL A C 1
ATOM 1495 O O . VAL A 1 186 ? 5.927 7.342 11.681 1.00 90.69 186 VAL A O 1
ATOM 1498 N N . TYR A 1 187 ? 6.438 5.890 10.031 1.00 85.88 187 TYR A N 1
ATOM 1499 C CA . TYR A 1 187 ? 6.499 6.909 8.985 1.00 85.88 187 TYR A CA 1
ATOM 1500 C C . TYR A 1 187 ? 5.086 7.396 8.686 1.00 85.88 187 TYR A C 1
ATOM 1502 O O . TYR A 1 187 ? 4.219 6.629 8.256 1.00 85.88 187 TYR A O 1
ATOM 1510 N N . SER A 1 188 ? 4.846 8.679 8.955 1.00 82.31 188 SER A N 1
ATOM 1511 C CA . SER A 1 188 ? 3.524 9.281 8.832 1.00 82.31 188 SER A CA 1
ATOM 1512 C C . SER A 1 188 ? 3.548 10.601 8.084 1.00 82.31 188 SER A C 1
ATOM 1514 O O . SER A 1 188 ? 4.430 11.443 8.267 1.00 82.31 188 SER A O 1
ATOM 1516 N N . VAL A 1 189 ? 2.518 10.797 7.266 1.00 71.88 189 VAL A N 1
ATOM 1517 C CA . VAL A 1 189 ? 2.334 12.022 6.495 1.00 71.88 189 VAL A CA 1
ATOM 1518 C C . VAL A 1 189 ? 1.566 13.030 7.338 1.00 71.88 189 VAL A C 1
ATOM 1520 O O . VAL A 1 189 ? 0.408 12.823 7.718 1.00 71.88 189 VAL A O 1
ATOM 1523 N N . ARG A 1 190 ? 2.239 14.140 7.652 1.00 63.41 190 ARG A N 1
ATOM 1524 C CA . ARG A 1 190 ? 1.677 15.254 8.423 1.00 63.41 190 ARG A CA 1
ATOM 1525 C C . ARG A 1 190 ? 0.751 16.078 7.527 1.00 63.41 190 ARG A C 1
ATOM 1527 O O . ARG A 1 190 ? 1.163 16.511 6.461 1.00 63.41 190 ARG A O 1
ATOM 1534 N N . GLY A 1 191 ? -0.481 16.319 7.967 1.00 65.56 191 GLY A N 1
ATOM 1535 C CA . GLY A 1 191 ? -1.497 17.043 7.184 1.00 65.56 191 GLY A CA 1
ATOM 1536 C C . GLY A 1 191 ? -2.868 16.370 7.201 1.00 65.56 191 GLY A C 1
ATOM 1537 O O . GLY A 1 191 ? -3.875 17.017 6.933 1.00 65.56 191 GLY A O 1
ATOM 1538 N N . TYR A 1 192 ? -2.914 15.101 7.603 1.00 69.69 192 TYR A N 1
ATOM 1539 C CA . TYR A 1 192 ? -4.149 14.389 7.896 1.00 69.69 192 TYR A CA 1
ATOM 1540 C C . TYR A 1 192 ? -4.443 14.374 9.389 1.00 69.69 192 TYR A C 1
ATOM 1542 O O . TYR A 1 192 ? -3.533 14.329 10.220 1.00 69.69 192 TYR A O 1
ATOM 1550 N N . ASN A 1 193 ? -5.730 14.375 9.723 1.00 73.69 193 ASN A N 1
ATOM 1551 C CA . ASN A 1 193 ? -6.196 14.186 11.085 1.00 73.69 193 ASN A CA 1
ATOM 1552 C C . ASN A 1 193 ? -7.201 13.018 11.135 1.00 73.69 193 ASN A C 1
ATOM 1554 O O . ASN A 1 193 ? -8.359 13.205 10.750 1.00 73.69 193 ASN A O 1
ATOM 1558 N N . PRO A 1 194 ? -6.794 11.819 11.596 1.00 77.62 194 PRO A N 1
ATOM 1559 C CA . PRO A 1 194 ? -5.468 11.459 12.105 1.00 77.62 194 PRO A CA 1
ATOM 1560 C C . PRO A 1 194 ? -4.413 11.357 10.989 1.00 77.62 194 PRO A C 1
ATOM 1562 O O . PRO A 1 194 ? -4.783 11.229 9.821 1.00 77.62 194 PRO A O 1
ATOM 1565 N N . PRO A 1 195 ? -3.111 11.388 11.333 1.00 84.44 195 PRO A N 1
ATOM 1566 C CA . PRO A 1 195 ? -2.032 11.133 10.381 1.00 84.44 195 PRO A CA 1
ATOM 1567 C C . PRO A 1 195 ? -2.233 9.791 9.675 1.00 84.44 195 PRO A C 1
ATOM 1569 O O . PRO A 1 195 ? -2.722 8.852 10.299 1.00 84.44 195 PRO A O 1
ATOM 1572 N N . ARG A 1 196 ? -1.815 9.694 8.414 1.00 86.94 196 ARG A N 1
ATOM 1573 C CA . ARG A 1 196 ? -1.761 8.432 7.658 1.00 86.94 196 ARG A CA 1
ATOM 1574 C C . ARG A 1 196 ? -0.376 7.802 7.787 1.00 86.94 196 ARG A C 1
ATOM 1576 O O . ARG A 1 196 ? 0.579 8.541 8.030 1.00 86.94 196 ARG A O 1
ATOM 1583 N N . CYS A 1 197 ? -0.261 6.483 7.644 1.00 90.50 197 CYS A N 1
ATOM 1584 C CA . CYS A 1 197 ? 1.031 5.783 7.661 1.00 90.50 197 CYS A CA 1
ATOM 1585 C C . CYS A 1 197 ? 1.379 5.183 6.296 1.00 90.50 197 CYS A C 1
ATOM 1587 O O . CYS A 1 197 ? 0.478 4.835 5.534 1.00 90.50 197 CYS A O 1
ATOM 1589 N N . GLY A 1 198 ? 2.671 5.079 5.988 1.00 89.81 198 GLY A N 1
ATOM 1590 C CA . GLY A 1 198 ? 3.138 4.472 4.738 1.00 89.81 198 GLY A CA 1
ATOM 1591 C C . GLY A 1 198 ? 2.974 2.951 4.739 1.00 89.81 198 GLY A C 1
ATOM 1592 O O . GLY A 1 198 ? 3.120 2.305 5.779 1.00 89.81 198 GLY A O 1
ATOM 1593 N N . TYR A 1 199 ? 2.680 2.380 3.575 1.00 93.56 199 TYR A N 1
ATOM 1594 C CA . TYR A 1 199 ? 2.648 0.941 3.321 1.00 93.56 199 TYR A CA 1
ATOM 1595 C C . TYR A 1 199 ? 3.324 0.667 1.981 1.00 93.56 199 TYR A C 1
ATOM 1597 O O . TYR A 1 199 ? 2.874 1.166 0.951 1.00 93.56 199 TYR A O 1
ATOM 1605 N N . ILE A 1 200 ? 4.401 -0.119 2.003 1.00 92.38 200 ILE A N 1
ATOM 1606 C CA . ILE A 1 200 ? 5.322 -0.245 0.871 1.00 92.38 200 ILE A CA 1
ATOM 1607 C C . ILE A 1 200 ? 5.490 -1.710 0.472 1.00 92.38 200 ILE A C 1
ATOM 1609 O O . ILE A 1 200 ? 5.805 -2.563 1.304 1.00 92.38 200 ILE A O 1
ATOM 1613 N N . LEU A 1 201 ? 5.335 -1.995 -0.819 1.00 95.38 201 LEU A N 1
ATOM 1614 C CA . LEU A 1 201 ? 5.720 -3.260 -1.434 1.00 95.38 201 LEU A CA 1
ATOM 1615 C C . LEU A 1 201 ? 6.941 -3.046 -2.324 1.00 95.38 201 LEU A C 1
ATOM 1617 O O . LEU A 1 201 ? 6.908 -2.236 -3.243 1.00 95.38 201 LEU A O 1
ATOM 1621 N N . GLN A 1 202 ? 7.985 -3.829 -2.101 1.00 93.44 202 GLN A N 1
ATOM 1622 C CA . GLN A 1 202 ? 9.147 -3.919 -2.973 1.00 93.44 202 GLN A CA 1
ATOM 1623 C C . GLN A 1 202 ? 9.106 -5.260 -3.697 1.00 93.44 202 GLN A C 1
ATOM 1625 O O . GLN A 1 202 ? 9.091 -6.306 -3.043 1.00 93.44 202 GLN A O 1
ATOM 1630 N N . ASP A 1 203 ? 9.021 -5.235 -5.027 1.00 93.94 203 ASP A N 1
ATOM 1631 C CA . ASP A 1 203 ? 8.814 -6.427 -5.861 1.00 93.94 203 ASP A CA 1
ATOM 1632 C C . ASP A 1 203 ? 7.667 -7.317 -5.331 1.00 93.94 203 ASP A C 1
ATOM 1634 O O . ASP A 1 203 ? 7.785 -8.532 -5.183 1.00 93.94 203 ASP A O 1
ATOM 1638 N N . GLY A 1 204 ? 6.569 -6.679 -4.911 1.00 94.25 204 GLY A N 1
ATOM 1639 C CA . GLY A 1 204 ? 5.397 -7.345 -4.326 1.00 94.25 204 GLY A CA 1
ATOM 1640 C C . GLY A 1 204 ? 5.538 -7.813 -2.871 1.00 94.25 204 GLY A C 1
ATOM 1641 O O . GLY A 1 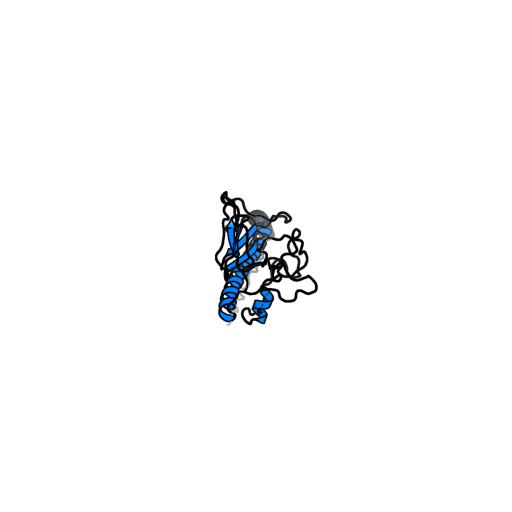204 ? 4.540 -8.231 -2.275 1.00 94.25 204 GLY A O 1
ATOM 1642 N N . SER A 1 205 ? 6.725 -7.702 -2.271 1.00 96.00 205 SER A N 1
ATOM 1643 C CA . SER A 1 205 ? 6.998 -8.078 -0.879 1.00 96.00 205 SER A CA 1
ATOM 1644 C C . SER A 1 205 ? 6.890 -6.882 0.064 1.00 96.00 205 SER A C 1
ATOM 1646 O O . SER A 1 205 ? 7.445 -5.821 -0.198 1.00 96.00 205 SER A O 1
ATOM 1648 N N . LEU A 1 206 ? 6.199 -7.054 1.191 1.00 96.31 206 LEU A N 1
ATOM 1649 C CA . LEU A 1 206 ? 5.993 -5.985 2.168 1.00 96.31 206 LEU A CA 1
ATOM 1650 C C . LEU A 1 206 ? 7.294 -5.583 2.872 1.00 96.31 206 LEU A C 1
ATOM 1652 O O . LEU A 1 206 ? 7.933 -6.407 3.529 1.00 96.31 206 LEU A O 1
ATOM 1656 N N . ILE A 1 207 ? 7.619 -4.293 2.803 1.00 93.62 207 ILE A N 1
ATOM 1657 C CA . ILE A 1 207 ? 8.656 -3.654 3.611 1.00 93.62 207 ILE A CA 1
ATOM 1658 C C . ILE A 1 207 ? 7.978 -3.043 4.840 1.00 93.62 207 ILE A C 1
ATOM 1660 O O . ILE A 1 207 ? 7.164 -2.132 4.721 1.00 93.62 207 ILE A O 1
ATOM 1664 N N . LYS A 1 208 ? 8.312 -3.550 6.031 1.00 93.44 208 LYS A N 1
ATOM 1665 C CA . LYS A 1 208 ? 7.781 -3.028 7.304 1.00 93.44 208 LYS A CA 1
ATOM 1666 C C . LYS A 1 208 ? 8.717 -2.066 8.014 1.00 93.44 208 LYS A C 1
ATOM 1668 O O . LYS A 1 208 ? 8.256 -1.253 8.804 1.00 93.44 208 LYS A O 1
ATOM 1673 N N . THR A 1 209 ? 10.017 -2.168 7.758 1.00 91.75 209 THR A N 1
ATOM 1674 C CA . THR A 1 209 ? 11.019 -1.398 8.488 1.00 91.75 209 THR A CA 1
ATOM 1675 C C . THR A 1 209 ? 12.092 -0.891 7.543 1.00 91.75 209 THR A C 1
ATOM 1677 O O . THR A 1 209 ? 12.699 -1.689 6.828 1.00 91.75 209 THR A O 1
ATOM 1680 N N . LEU A 1 210 ? 12.337 0.419 7.566 1.00 86.25 210 LEU A N 1
ATOM 1681 C CA . LEU A 1 210 ? 13.496 1.031 6.923 1.00 86.25 210 LEU A CA 1
ATOM 1682 C C . LEU A 1 210 ? 14.593 1.257 7.960 1.00 86.25 210 LEU A C 1
ATOM 1684 O O . LEU A 1 210 ? 14.334 1.614 9.110 1.00 86.25 210 LEU A O 1
ATOM 1688 N N . LYS A 1 211 ? 15.836 1.029 7.543 1.00 82.81 211 LYS A N 1
ATOM 1689 C CA . LYS A 1 211 ? 17.008 1.326 8.367 1.00 82.81 211 LYS A CA 1
ATOM 1690 C C . LYS A 1 211 ? 17.264 2.833 8.396 1.00 82.81 211 LYS A C 1
ATOM 1692 O O . LYS A 1 211 ? 16.874 3.551 7.464 1.00 82.81 211 LYS A O 1
ATOM 1697 N N . SER A 1 212 ? 17.922 3.305 9.453 1.00 73.94 212 SER A N 1
ATOM 1698 C CA . SER A 1 212 ? 18.517 4.642 9.436 1.00 73.94 212 SER A CA 1
ATOM 1699 C C . SER A 1 212 ? 19.650 4.698 8.406 1.00 73.94 212 SER A C 1
ATOM 1701 O O . SER A 1 212 ? 20.240 3.672 8.053 1.00 73.94 212 SER A O 1
ATOM 1703 N N . ASP A 1 213 ? 19.913 5.887 7.868 1.00 66.69 213 ASP A N 1
ATOM 1704 C CA . ASP A 1 213 ? 20.955 6.078 6.861 1.00 66.69 213 ASP A CA 1
ATOM 1705 C C . ASP A 1 213 ? 22.330 5.993 7.542 1.00 66.69 213 ASP A C 1
ATOM 1707 O O . ASP A 1 213 ? 22.838 6.976 8.082 1.00 66.69 213 ASP A O 1
ATOM 1711 N N . SER A 1 214 ? 22.917 4.794 7.589 1.00 58.22 214 SER A N 1
ATOM 1712 C CA . SER A 1 214 ? 24.268 4.598 8.130 1.00 58.22 214 SER A CA 1
ATOM 1713 C C . SER A 1 214 ? 25.368 4.902 7.112 1.00 58.22 214 SER A C 1
ATOM 1715 O O . SER A 1 214 ? 26.485 5.218 7.514 1.00 58.22 214 SER A O 1
ATOM 1717 N N . ASP A 1 215 ? 25.048 4.835 5.817 1.00 56.62 215 ASP A N 1
ATOM 1718 C CA . ASP A 1 215 ? 25.968 5.073 4.706 1.00 56.62 215 ASP A CA 1
ATOM 1719 C C . ASP A 1 215 ? 25.425 6.196 3.805 1.00 56.62 215 ASP A C 1
ATOM 1721 O O . ASP A 1 215 ? 24.211 6.258 3.586 1.00 56.62 215 ASP A O 1
ATOM 1725 N N . PRO A 1 216 ? 26.284 7.086 3.268 1.00 57.62 216 PRO A N 1
ATOM 1726 C CA . PRO A 1 216 ? 25.861 8.028 2.241 1.00 57.62 216 PRO A CA 1
ATOM 1727 C C . PRO A 1 216 ? 25.324 7.240 1.045 1.00 57.62 216 PRO A C 1
ATOM 1729 O O . PRO A 1 216 ? 25.938 6.260 0.613 1.00 57.62 216 PRO A O 1
ATOM 1732 N N . CYS A 1 217 ? 24.169 7.652 0.525 1.00 59.25 217 CYS A N 1
ATOM 1733 C CA . CYS A 1 217 ? 23.643 7.063 -0.695 1.00 59.25 217 CYS A CA 1
ATOM 1734 C C . CYS A 1 217 ? 24.690 7.143 -1.800 1.00 59.25 217 CYS A C 1
ATOM 1736 O O . CYS A 1 217 ? 25.340 8.183 -1.914 1.00 59.25 217 CYS A O 1
ATOM 1738 N N . PRO A 1 218 ? 24.884 6.073 -2.590 1.00 55.09 218 PRO A N 1
ATOM 1739 C CA . PRO A 1 218 ? 25.710 6.195 -3.776 1.00 55.09 218 PRO A CA 1
ATOM 1740 C C . PRO A 1 218 ? 25.132 7.329 -4.632 1.00 55.09 218 PRO A C 1
ATOM 1742 O O . PRO A 1 218 ? 23.935 7.309 -4.925 1.00 55.09 218 PRO A O 1
ATOM 1745 N N . GLU A 1 219 ? 25.966 8.318 -4.972 1.00 51.19 219 GLU A N 1
ATOM 1746 C CA . GLU A 1 219 ? 25.643 9.296 -6.014 1.00 51.19 219 GLU A CA 1
ATOM 1747 C C . GLU A 1 219 ? 25.214 8.507 -7.249 1.00 51.19 219 GLU A C 1
ATOM 1749 O O . GLU A 1 219 ? 25.814 7.483 -7.606 1.00 51.19 219 GLU A O 1
ATOM 1754 N N . ILE A 1 220 ? 24.103 8.918 -7.850 1.00 51.69 220 ILE A N 1
ATOM 1755 C CA . ILE A 1 220 ? 23.531 8.205 -8.982 1.00 51.69 220 ILE A CA 1
ATOM 1756 C C . ILE A 1 220 ? 24.284 8.694 -10.218 1.00 51.69 220 ILE A C 1
ATOM 1758 O O . ILE A 1 220 ? 23.762 9.450 -11.031 1.00 51.69 220 ILE A O 1
ATOM 1762 N N . ASP A 1 221 ? 25.558 8.312 -10.310 1.00 43.41 221 ASP A N 1
ATOM 1763 C CA . ASP A 1 221 ? 26.527 8.954 -11.203 1.00 43.41 221 ASP A CA 1
ATOM 1764 C C . ASP A 1 221 ? 26.180 8.821 -12.691 1.00 43.41 221 ASP A C 1
ATOM 1766 O O . ASP A 1 221 ? 26.668 9.596 -13.513 1.00 43.41 221 ASP A O 1
ATOM 1770 N N . GLU A 1 222 ? 25.325 7.872 -13.081 1.00 43.81 222 GLU A N 1
ATOM 1771 C CA . GLU A 1 222 ? 25.006 7.652 -14.486 1.00 43.81 222 GLU A CA 1
ATOM 1772 C C . GLU A 1 222 ? 23.533 7.276 -14.678 1.00 43.81 222 GLU A C 1
ATOM 1774 O O . GLU A 1 222 ? 23.049 6.248 -14.203 1.00 43.81 222 GLU A O 1
ATOM 1779 N N . CYS A 1 223 ? 22.813 8.092 -15.456 1.00 43.00 223 CYS A N 1
ATOM 1780 C CA . CYS A 1 223 ? 21.589 7.651 -16.115 1.00 43.00 223 CYS A CA 1
ATOM 1781 C C . CYS A 1 223 ? 21.946 6.444 -16.992 1.00 43.00 223 CYS A C 1
ATOM 1783 O O . CYS A 1 223 ? 22.505 6.614 -18.077 1.00 43.00 223 CYS A O 1
ATOM 1785 N N . HIS A 1 224 ? 21.663 5.227 -16.528 1.00 43.38 224 HIS A N 1
ATOM 1786 C CA . HIS A 1 224 ? 21.902 4.033 -17.326 1.00 43.38 224 HIS A CA 1
ATOM 1787 C C . HIS A 1 224 ? 20.975 4.056 -18.554 1.00 43.38 224 HIS A C 1
ATOM 1789 O O . HIS A 1 224 ? 19.752 4.055 -1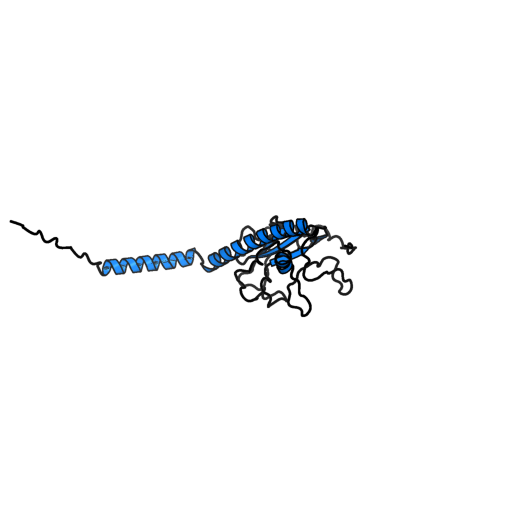8.387 1.00 43.38 224 HIS A O 1
ATOM 1795 N N . PRO A 1 225 ? 21.517 4.111 -19.785 1.00 39.31 225 PRO A N 1
ATOM 1796 C CA . PRO A 1 225 ? 20.696 4.132 -20.987 1.00 39.31 225 PRO A CA 1
ATOM 1797 C C . PRO A 1 225 ? 19.884 2.833 -21.132 1.00 39.31 225 PRO A C 1
ATOM 1799 O O . PRO A 1 225 ? 20.303 1.764 -20.681 1.00 39.31 225 PRO A O 1
ATOM 1802 N N . LEU A 1 226 ? 18.710 2.974 -21.761 1.00 44.81 226 LEU A N 1
ATOM 1803 C CA . LEU A 1 226 ? 17.705 1.931 -22.016 1.00 44.81 226 LEU A CA 1
ATOM 1804 C C . LEU A 1 226 ? 18.265 0.681 -22.714 1.00 44.81 226 LEU A C 1
ATOM 1806 O O . LEU A 1 226 ? 19.014 0.841 -23.703 1.00 44.81 226 LEU A O 1
#

Sequence (226 aa):
MENGKKMTKTQTGFTLIELLVVVSIVGILSTATFLALNPADLLRKARDSKRKQDLHTIAKYFELYAQRYGDLPNGSVNVCQTDAGLDGSDDRSIYEDRPGYTNSWLKQLVTGDIAPKVPDDPDDPDGGGPPNYEHRNVKNGYYEYWKNQLYKSSWCWEYKRGHFVLETWLEYNKDPDCLTDENGNVYSVRGYNPPRCGYILQDGSLIKTLKSDSDPCPEIDECHPL

Radius of gyration: 26.81 Å; chains: 1; bounding box: 100×56×54 Å

InterPro domains:
  IPR012902 Prokaryotic N-terminal methylation site [PF07963] (9-33)
  IPR012902 Prokaryotic N-terminal methylation site [PS00409] (12-32)
  IPR012902 Prokaryotic N-terminal methylation site [TIGR02532] (11-33)
  IPR045584 Pilin-like [SSF54523] (14-102)

pLDDT: mean 75.31, std 18.59, range [36.12, 96.44]